Protein AF-0000000078025492 (afdb_homodimer)

InterPro domains:
  IPR006750 Putative inner membrane exporter, YdcZ [PF04657] (4-139)
  IPR006750 Putative inner membrane exporter, YdcZ [PTHR34821] (2-141)

Solvent-accessible surface area (backbone atoms only — not comparable to full-atom values): 14939 Å² total; per-residue (Å²): 110,71,65,57,37,42,52,43,16,20,53,17,14,25,28,44,29,51,22,49,54,31,36,16,55,43,17,74,56,38,29,52,46,54,38,47,22,47,28,16,43,48,24,21,52,52,27,48,49,46,34,73,75,64,54,69,90,52,93,39,50,86,82,71,48,69,69,73,52,64,53,27,24,58,29,51,44,59,20,50,49,33,45,27,54,20,25,65,72,64,31,56,65,50,30,49,41,30,18,49,52,20,20,50,55,38,38,50,50,31,32,43,70,20,48,96,82,41,68,64,42,70,88,39,73,31,46,51,49,19,52,50,25,44,51,53,17,40,51,26,38,50,53,42,56,51,48,54,54,50,51,53,53,56,70,72,98,109,69,66,58,37,41,52,43,16,19,53,18,13,26,29,45,30,51,22,49,52,31,37,15,55,45,18,74,57,38,30,52,46,54,37,48,23,48,29,17,43,48,24,20,52,53,26,49,50,45,34,73,76,65,53,68,90,51,94,37,49,86,83,71,48,67,69,72,52,63,53,26,23,59,28,49,44,59,20,50,50,33,45,27,54,18,24,64,71,64,32,55,62,47,31,47,41,30,17,48,49,20,20,52,55,38,44,49,50,30,31,41,70,21,48,94,82,41,67,64,41,72,85,39,73,34,43,52,50,17,52,50,26,42,54,52,18,39,51,30,35,50,54,40,55,50,48,54,54,50,51,53,54,55,70,73,99

Structure (mmCIF, N/CA/C/O backbone):
data_AF-0000000078025492-model_v1
#
loop_
_entity.id
_entity.type
_entity.pdbx_description
1 polymer 'DMT family transporter'
#
loop_
_atom_site.group_PDB
_atom_site.id
_atom_site.type_symbol
_atom_site.label_atom_id
_atom_site.label_alt_id
_atom_site.label_comp_id
_atom_site.label_asym_id
_atom_site.label_entity_id
_atom_site.label_seq_id
_atom_site.pdbx_PDB_ins_code
_atom_site.Cartn_x
_atom_site.Cartn_y
_atom_site.Cartn_z
_atom_site.occupancy
_atom_site.B_iso_or_equiv
_atom_site.auth_seq_id
_atom_site.auth_comp_id
_atom_site.auth_asym_id
_atom_site.auth_atom_id
_atom_site.pdbx_PDB_model_num
ATOM 1 N N . MET A 1 1 ? -3.424 23.203 -4.535 1 79.31 1 MET A N 1
ATOM 2 C CA . MET A 1 1 ? -2.652 22.359 -3.635 1 79.31 1 MET A CA 1
ATOM 3 C C . MET A 1 1 ? -3.375 21.031 -3.385 1 79.31 1 MET A C 1
ATOM 5 O O . MET A 1 1 ? -2.785 19.969 -3.533 1 79.31 1 MET A O 1
ATOM 9 N N . THR A 1 2 ? -4.766 21.125 -3.307 1 82.75 2 THR A N 1
ATOM 10 C CA . THR A 1 2 ? -5.547 19.922 -3.029 1 82.75 2 THR A CA 1
ATOM 11 C C . THR A 1 2 ? -5.594 19.016 -4.254 1 82.75 2 THR A C 1
ATOM 13 O O . THR A 1 2 ? -5.355 17.812 -4.148 1 82.75 2 THR A O 1
ATOM 16 N N . ILE A 1 3 ? -5.746 19.656 -5.426 1 84.56 3 ILE A N 1
ATOM 17 C CA . ILE A 1 3 ? -5.852 18.875 -6.656 1 84.56 3 ILE A CA 1
ATOM 18 C C . ILE A 1 3 ? -4.516 18.203 -6.957 1 84.56 3 ILE A C 1
ATOM 20 O O . ILE A 1 3 ? -4.48 17.031 -7.363 1 84.56 3 ILE A O 1
ATOM 24 N N . LEU A 1 4 ? -3.482 18.844 -6.766 1 92.38 4 LEU A N 1
ATOM 25 C CA . LEU A 1 4 ? -2.15 18.297 -6.996 1 92.38 4 LEU A CA 1
ATOM 26 C C . LEU A 1 4 ? -1.89 17.094 -6.082 1 92.38 4 LEU A C 1
ATOM 28 O O . LEU A 1 4 ? -1.354 16.078 -6.523 1 92.38 4 LEU A O 1
ATOM 32 N N . MET A 1 5 ? -2.326 17.25 -4.871 1 92.69 5 MET A N 1
ATOM 33 C CA . MET A 1 5 ? -2.123 16.172 -3.912 1 92.69 5 MET A CA 1
ATOM 34 C C . MET A 1 5 ? -2.969 14.953 -4.277 1 92.69 5 MET A C 1
ATOM 36 O O . MET A 1 5 ? -2.535 13.812 -4.098 1 92.69 5 MET A O 1
ATOM 40 N N . ILE A 1 6 ? -4.105 15.219 -4.836 1 87.69 6 ILE A N 1
ATOM 41 C CA . ILE A 1 6 ? -4.98 14.133 -5.258 1 87.69 6 ILE A CA 1
ATOM 42 C C . ILE A 1 6 ? -4.359 13.406 -6.449 1 87.69 6 ILE A C 1
ATOM 44 O O . ILE A 1 6 ? -4.309 12.172 -6.477 1 87.69 6 ILE A O 1
ATOM 48 N N . ILE A 1 7 ? -3.867 14.141 -7.363 1 93.5 7 ILE A N 1
ATOM 49 C CA . ILE A 1 7 ? -3.236 13.555 -8.539 1 93.5 7 ILE A CA 1
ATOM 50 C C . ILE A 1 7 ? -2.02 12.734 -8.117 1 93.5 7 ILE A C 1
ATOM 52 O O . ILE A 1 7 ? -1.837 11.602 -8.578 1 93.5 7 ILE A O 1
ATOM 56 N N . LEU A 1 8 ? -1.251 13.25 -7.254 1 95.75 8 LEU A N 1
ATOM 57 C CA . LEU A 1 8 ? -0.074 12.547 -6.758 1 95.75 8 LEU A CA 1
ATOM 58 C C . LEU A 1 8 ? -0.473 11.266 -6.031 1 95.75 8 LEU A C 1
ATOM 60 O O . LEU A 1 8 ? 0.166 10.227 -6.203 1 95.75 8 LEU A O 1
ATOM 64 N N . ALA A 1 9 ? -1.519 11.391 -5.238 1 94.25 9 ALA A N 1
ATOM 65 C CA . ALA A 1 9 ? -1.988 10.219 -4.508 1 94.25 9 ALA A CA 1
ATOM 66 C C . ALA A 1 9 ? -2.471 9.133 -5.469 1 94.25 9 ALA A C 1
ATOM 68 O O . ALA A 1 9 ? -2.238 7.945 -5.238 1 94.25 9 ALA A O 1
ATOM 69 N N . VAL A 1 10 ? -3.131 9.531 -6.547 1 91.38 10 VAL A N 1
ATOM 70 C CA . VAL A 1 10 ? -3.553 8.594 -7.578 1 91.38 10 VAL A CA 1
ATOM 71 C C . VAL A 1 10 ? -2.33 7.914 -8.195 1 91.38 10 VAL A C 1
ATOM 73 O O . VAL A 1 10 ? -2.307 6.695 -8.359 1 91.38 10 VAL A O 1
ATOM 76 N N . ILE A 1 11 ? -1.331 8.648 -8.5 1 96 11 ILE A N 1
ATOM 77 C CA . ILE A 1 11 ? -0.086 8.125 -9.047 1 96 11 ILE A CA 1
ATOM 78 C C . ILE A 1 11 ? 0.563 7.18 -8.039 1 96 11 ILE A C 1
ATOM 80 O O . ILE A 1 11 ? 1.056 6.109 -8.398 1 96 11 ILE A O 1
ATOM 84 N N . GLY A 1 12 ? 0.546 7.578 -6.75 1 96.38 12 GLY A N 1
ATOM 85 C CA . GLY A 1 12 ? 1.044 6.703 -5.699 1 96.38 12 GLY A CA 1
ATOM 86 C C . GLY A 1 12 ? 0.339 5.359 -5.66 1 96.38 12 GLY A C 1
ATOM 87 O O . GLY A 1 12 ? 0.985 4.316 -5.531 1 96.38 12 GLY A O 1
ATOM 88 N N . GLY A 1 13 ? -0.96 5.418 -5.797 1 93.56 13 GLY A N 1
ATOM 89 C CA . GLY A 1 13 ? -1.736 4.188 -5.852 1 93.56 13 GLY A CA 1
ATOM 90 C C . GLY A 1 13 ? -1.364 3.301 -7.023 1 93.56 13 GLY A C 1
ATOM 91 O O . GLY A 1 13 ? -1.304 2.076 -6.887 1 93.56 13 GLY A O 1
ATOM 92 N N . ALA A 1 14 ? -1.129 3.924 -8.156 1 93.31 14 ALA A N 1
ATOM 93 C CA . ALA A 1 14 ? -0.7 3.168 -9.328 1 93.31 14 ALA A CA 1
ATOM 94 C C . ALA A 1 14 ? 0.629 2.463 -9.07 1 93.31 14 ALA A C 1
ATOM 96 O O . ALA A 1 14 ? 0.797 1.293 -9.422 1 93.31 14 ALA A O 1
ATOM 97 N N . PHE A 1 15 ? 1.545 3.154 -8.461 1 95.69 15 PHE A N 1
ATOM 98 C CA . PHE A 1 15 ? 2.834 2.564 -8.117 1 95.69 15 PHE A CA 1
ATOM 99 C C . PHE A 1 15 ? 2.658 1.402 -7.152 1 95.69 15 PHE A C 1
ATOM 101 O O . PHE A 1 15 ? 3.318 0.37 -7.285 1 95.69 15 PHE A O 1
ATOM 108 N N . LEU A 1 16 ? 1.767 1.606 -6.184 1 95 16 LEU A N 1
ATOM 109 C CA . LEU A 1 16 ? 1.5 0.559 -5.203 1 95 16 LEU A CA 1
ATOM 110 C C . LEU A 1 16 ? 0.958 -0.695 -5.883 1 95 16 LEU A C 1
ATOM 112 O O . LEU A 1 16 ? 1.374 -1.81 -5.559 1 95 16 LEU A O 1
ATOM 116 N N . SER A 1 17 ? 0.1 -0.5 -6.805 1 92.31 17 SER A N 1
ATOM 117 C CA . SER A 1 17 ? -0.496 -1.61 -7.543 1 92.31 17 SER A CA 1
ATOM 118 C C . SER A 1 17 ? 0.544 -2.328 -8.398 1 92.31 17 SER A C 1
ATOM 120 O O . SER A 1 17 ? 0.575 -3.561 -8.438 1 92.31 17 SER A O 1
ATOM 122 N N . MET A 1 18 ? 1.363 -1.59 -9.109 1 93.25 18 MET A N 1
ATOM 123 C CA . MET A 1 18 ? 2.443 -2.178 -9.891 1 93.25 18 MET A CA 1
ATOM 124 C C . MET A 1 18 ? 3.377 -2.998 -9.008 1 93.25 18 MET A C 1
ATOM 126 O O . MET A 1 18 ? 3.752 -4.117 -9.367 1 93.25 18 MET A O 1
ATOM 130 N N . GLN A 1 19 ? 3.734 -2.434 -7.902 1 94.12 19 GLN A N 1
ATOM 131 C CA . GLN A 1 19 ? 4.602 -3.129 -6.961 1 94.12 19 GLN A CA 1
ATOM 132 C C . GLN A 1 19 ? 3.971 -4.438 -6.492 1 94.12 19 GLN A C 1
ATOM 134 O O . GLN A 1 19 ? 4.648 -5.461 -6.398 1 94.12 19 GLN A O 1
ATOM 139 N N . ALA A 1 20 ? 2.682 -4.402 -6.168 1 92.5 20 ALA A N 1
ATOM 140 C CA . ALA A 1 20 ? 1.974 -5.586 -5.699 1 92.5 20 ALA A CA 1
ATOM 141 C C . ALA A 1 20 ? 2.004 -6.695 -6.746 1 92.5 20 ALA A C 1
ATOM 143 O O . ALA A 1 20 ? 2.266 -7.859 -6.422 1 92.5 20 ALA A O 1
ATOM 144 N N . ALA A 1 21 ? 1.784 -6.316 -7.984 1 90 21 ALA A N 1
ATOM 145 C CA . ALA A 1 21 ? 1.779 -7.285 -9.078 1 90 21 ALA A CA 1
ATOM 146 C C . ALA A 1 21 ? 3.168 -7.879 -9.289 1 90 21 ALA A C 1
ATOM 148 O O . ALA A 1 21 ? 3.312 -9.094 -9.453 1 90 21 ALA A O 1
ATOM 149 N N . ILE A 1 22 ? 4.145 -7.047 -9.281 1 93.31 22 ILE A N 1
ATOM 150 C CA . ILE A 1 22 ? 5.516 -7.484 -9.508 1 93.31 22 ILE A CA 1
ATOM 151 C C . ILE A 1 22 ? 5.977 -8.367 -8.344 1 93.31 22 ILE A C 1
ATOM 153 O O . ILE A 1 22 ? 6.582 -9.422 -8.562 1 93.31 22 ILE A O 1
ATOM 157 N N . ASN A 1 23 ? 5.66 -7.996 -7.105 1 93.44 23 ASN A N 1
ATOM 158 C CA . ASN A 1 23 ? 6.031 -8.789 -5.934 1 93.44 23 ASN A CA 1
ATOM 159 C C . ASN A 1 23 ? 5.359 -10.156 -5.945 1 93.44 23 ASN A C 1
ATOM 161 O O . ASN A 1 23 ? 5.938 -11.141 -5.473 1 93.44 23 ASN A O 1
ATOM 165 N N . GLY A 1 24 ? 4.164 -10.117 -6.422 1 90.44 24 GLY A N 1
ATOM 166 C CA . GLY A 1 24 ? 3.5 -11.398 -6.559 1 90.44 24 GLY A CA 1
ATOM 167 C C . GLY A 1 24 ? 4.262 -12.375 -7.441 1 90.44 24 GLY A C 1
ATOM 168 O O . GLY A 1 24 ? 4.457 -13.531 -7.074 1 90.44 24 GLY A O 1
ATOM 169 N N . LYS A 1 25 ? 4.703 -11.906 -8.531 1 89.12 25 LYS A N 1
ATOM 170 C CA . LYS A 1 25 ? 5.473 -12.734 -9.461 1 89.12 25 LYS A CA 1
ATOM 171 C C . LYS A 1 25 ? 6.84 -13.086 -8.875 1 89.12 25 LYS A C 1
ATOM 173 O O . LYS A 1 25 ? 7.246 -14.25 -8.898 1 89.12 25 LYS A O 1
ATOM 178 N N . LEU A 1 26 ? 7.496 -12.133 -8.375 1 90.38 26 LEU A N 1
ATOM 179 C CA . LEU A 1 26 ? 8.805 -12.352 -7.773 1 90.38 26 LEU A CA 1
ATOM 180 C C . LEU A 1 26 ? 8.719 -13.359 -6.629 1 90.38 26 LEU A C 1
ATOM 182 O O . LEU A 1 26 ? 9.562 -14.25 -6.516 1 90.38 26 LEU A O 1
ATOM 186 N N . GLY A 1 27 ? 7.695 -13.172 -5.805 1 91.56 27 GLY A N 1
ATOM 187 C CA . GLY A 1 27 ? 7.5 -14.055 -4.668 1 91.56 27 GLY A CA 1
ATOM 188 C C . GLY A 1 27 ? 7.277 -15.5 -5.066 1 91.56 27 GLY A C 1
ATOM 189 O O . GLY A 1 27 ? 7.656 -16.422 -4.336 1 91.56 27 GLY A O 1
ATOM 190 N N . SER A 1 28 ? 6.672 -15.664 -6.23 1 88.38 28 SER A N 1
ATOM 191 C CA . SER A 1 28 ? 6.426 -17.031 -6.699 1 88.38 28 SER A CA 1
ATOM 192 C C . SER A 1 28 ? 7.719 -17.703 -7.133 1 88.38 28 SER A C 1
ATOM 194 O O . SER A 1 28 ? 7.812 -18.938 -7.133 1 88.38 28 SER A O 1
ATOM 196 N N . HIS A 1 29 ? 8.742 -16.922 -7.398 1 86.75 29 HIS A N 1
ATOM 197 C CA . HIS A 1 29 ? 10 -17.469 -7.898 1 86.75 29 HIS A CA 1
ATOM 198 C C . HIS A 1 29 ? 11.031 -17.594 -6.781 1 86.75 29 HIS A C 1
ATOM 200 O O . HIS A 1 29 ? 11.734 -18.594 -6.684 1 86.75 29 HIS A O 1
ATOM 206 N N . VAL A 1 30 ? 11.047 -16.625 -5.922 1 89.31 30 VAL A N 1
ATOM 207 C CA . VAL A 1 30 ? 12.172 -16.5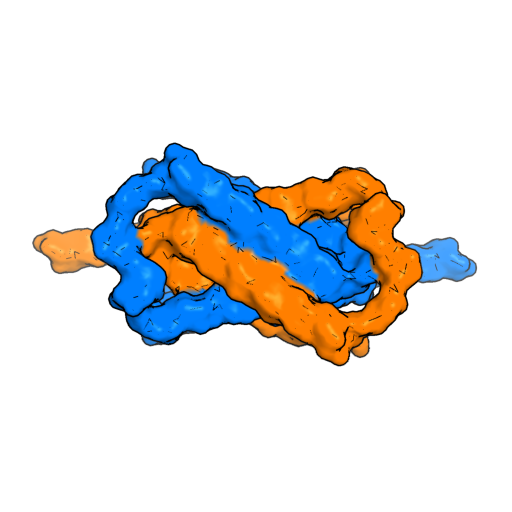78 -4.996 1 89.31 30 VAL A CA 1
ATOM 208 C C . VAL A 1 30 ? 11.664 -16.75 -3.564 1 89.31 30 VAL A C 1
ATOM 210 O O . VAL A 1 30 ? 12.461 -16.906 -2.635 1 89.31 30 VAL A O 1
ATOM 213 N N . GLY A 1 31 ? 10.414 -16.656 -3.398 1 90.12 31 GLY A N 1
ATOM 214 C CA . GLY A 1 31 ? 9.844 -16.703 -2.059 1 90.12 31 GLY A CA 1
ATOM 215 C C . GLY A 1 31 ? 9.258 -15.383 -1.609 1 90.12 31 GLY A C 1
ATOM 216 O O . GLY A 1 31 ? 9.727 -14.32 -2.01 1 90.12 31 GLY A O 1
ATOM 217 N N . VAL A 1 32 ? 8.297 -15.531 -0.72 1 91.06 32 VAL A N 1
ATOM 218 C CA . VAL A 1 32 ? 7.523 -14.383 -0.271 1 91.06 32 VAL A CA 1
ATOM 219 C C . VAL A 1 32 ? 8.398 -13.469 0.59 1 91.06 32 VAL A C 1
ATOM 221 O O . VAL A 1 32 ? 8.422 -12.25 0.387 1 91.06 32 VAL A O 1
ATOM 224 N N . PHE A 1 33 ? 9.172 -14.023 1.471 1 93.44 33 PHE A N 1
ATOM 225 C CA . PHE A 1 33 ? 9.961 -13.234 2.404 1 93.44 33 PHE A CA 1
ATOM 226 C C . PHE A 1 33 ? 11.133 -12.562 1.69 1 93.44 33 PHE A C 1
ATOM 228 O O . PHE A 1 33 ? 11.477 -11.422 1.991 1 93.44 33 PHE A O 1
ATOM 235 N N . ARG A 1 34 ? 11.68 -13.234 0.783 1 92.88 34 ARG A N 1
ATOM 236 C CA . ARG A 1 34 ? 12.781 -12.648 0.03 1 92.88 34 ARG A CA 1
ATOM 237 C C . ARG A 1 34 ? 12.305 -11.484 -0.83 1 92.88 34 ARG A C 1
ATOM 239 O O . ARG A 1 34 ? 13 -10.469 -0.957 1 92.88 34 ARG A O 1
ATOM 246 N N . SER A 1 35 ? 11.18 -11.68 -1.468 1 92.88 35 SER A N 1
ATOM 247 C CA . SER A 1 35 ? 10.578 -10.586 -2.232 1 92.88 35 SER A CA 1
ATOM 248 C C . SER A 1 35 ? 10.312 -9.375 -1.35 1 92.88 35 SER A C 1
ATOM 250 O O . SER A 1 35 ? 10.648 -8.25 -1.716 1 92.88 35 SER A O 1
ATOM 252 N N . ALA A 1 36 ? 9.758 -9.633 -0.22 1 94.44 36 ALA A N 1
ATOM 253 C CA . ALA A 1 36 ? 9.477 -8.562 0.729 1 94.44 36 ALA A CA 1
ATOM 254 C C . ALA A 1 36 ? 10.766 -7.883 1.184 1 94.44 36 ALA A C 1
ATOM 256 O O . ALA A 1 36 ? 10.828 -6.652 1.266 1 94.44 36 ALA A O 1
ATOM 257 N N . PHE A 1 37 ? 11.781 -8.703 1.473 1 95.38 37 PHE A N 1
ATOM 258 C CA . PHE A 1 37 ? 13.062 -8.172 1.927 1 95.38 37 PHE A CA 1
ATOM 259 C C . PHE A 1 37 ? 13.672 -7.254 0.876 1 95.38 37 PHE A C 1
ATOM 261 O O . PHE A 1 37 ? 14.211 -6.195 1.209 1 95.38 37 PHE A O 1
ATOM 268 N N . LEU A 1 38 ? 13.633 -7.676 -0.334 1 94.31 38 LEU A N 1
ATOM 269 C CA . LEU A 1 38 ? 14.141 -6.836 -1.412 1 94.31 38 LEU A CA 1
ATOM 270 C C . LEU A 1 38 ? 13.406 -5.5 -1.457 1 94.31 38 LEU A C 1
ATOM 272 O O . LEU A 1 38 ? 14.039 -4.445 -1.564 1 94.31 38 LEU A O 1
ATOM 276 N N . THR A 1 39 ? 12.133 -5.523 -1.409 1 95.75 39 THR A N 1
ATOM 277 C CA . THR A 1 39 ? 11.297 -4.328 -1.458 1 95.75 39 THR A CA 1
ATOM 278 C C . THR A 1 39 ? 11.672 -3.359 -0.338 1 95.75 39 THR A C 1
ATOM 280 O O . THR A 1 39 ? 11.93 -2.18 -0.59 1 95.75 39 THR A O 1
ATOM 283 N N . PHE A 1 40 ? 11.781 -3.873 0.833 1 96.88 40 PHE A N 1
ATOM 284 C CA . PHE A 1 40 ? 12.078 -3.027 1.983 1 96.88 40 PHE A CA 1
ATOM 285 C C . PHE A 1 40 ? 13.523 -2.551 1.951 1 96.88 40 PHE A C 1
ATOM 287 O O . PHE A 1 40 ? 13.812 -1.405 2.303 1 96.88 40 PHE A O 1
ATOM 294 N N . SER A 1 41 ? 14.43 -3.398 1.534 1 96.94 41 SER A N 1
ATOM 295 C CA . SER A 1 41 ? 15.844 -3.031 1.495 1 96.94 41 SER A CA 1
ATOM 296 C C . SER A 1 41 ? 16.109 -1.953 0.448 1 96.94 41 SER A C 1
ATOM 298 O O . SER A 1 41 ? 16.828 -0.987 0.71 1 96.94 41 SER A O 1
ATOM 300 N N . VAL A 1 42 ? 15.57 -2.145 -0.696 1 96.25 42 VAL A N 1
ATOM 301 C CA . VAL A 1 42 ? 15.719 -1.15 -1.753 1 96.25 42 VAL A CA 1
ATOM 302 C C . VAL A 1 42 ? 15.055 0.158 -1.328 1 96.25 42 VAL A C 1
ATOM 304 O O . VAL A 1 42 ? 15.609 1.239 -1.537 1 96.25 42 VAL A O 1
ATOM 307 N N . GLY A 1 43 ? 13.852 0.024 -0.715 1 96.25 43 GLY A N 1
ATOM 308 C CA . GLY A 1 43 ? 13.203 1.21 -0.182 1 96.25 43 GLY A CA 1
ATOM 309 C C . GLY A 1 43 ? 14.047 1.943 0.844 1 96.25 43 GLY A C 1
ATOM 310 O O . GLY A 1 43 ? 14.141 3.172 0.812 1 96.25 43 GLY A O 1
ATOM 311 N N . ALA A 1 44 ? 14.648 1.213 1.687 1 96.81 44 ALA A N 1
ATOM 312 C CA . ALA A 1 44 ? 15.5 1.809 2.713 1 96.81 44 ALA A CA 1
ATOM 313 C C . ALA A 1 44 ? 16.703 2.508 2.09 1 96.81 44 ALA A C 1
ATOM 315 O O . ALA A 1 44 ? 17.062 3.621 2.488 1 96.81 44 ALA A O 1
ATOM 316 N N . LEU A 1 45 ? 17.281 1.847 1.147 1 96.75 45 LEU A N 1
ATOM 317 C CA . LEU A 1 45 ? 18.438 2.43 0.477 1 96.75 45 LEU A CA 1
ATOM 318 C C . LEU A 1 45 ? 18.062 3.721 -0.239 1 96.75 45 LEU A C 1
ATOM 320 O O . LEU A 1 45 ? 18.75 4.734 -0.108 1 96.75 45 LEU A O 1
ATOM 324 N N . LEU A 1 46 ? 17 3.711 -0.983 1 96.25 46 LEU A N 1
ATOM 325 C CA . LEU A 1 46 ? 16.562 4.879 -1.744 1 96.25 46 LEU A CA 1
ATOM 326 C C . LEU A 1 46 ? 16.188 6.027 -0.812 1 96.25 46 LEU A C 1
ATOM 328 O O . LEU A 1 46 ? 16.531 7.18 -1.068 1 96.25 46 LEU A O 1
ATOM 332 N N . THR A 1 47 ? 15.5 5.695 0.228 1 95.69 47 THR A N 1
ATOM 333 C CA . THR A 1 47 ? 15.094 6.762 1.133 1 95.69 47 THR A CA 1
ATOM 334 C C . THR A 1 47 ? 16.281 7.305 1.906 1 95.69 47 THR A C 1
ATOM 336 O O . THR A 1 47 ? 16.328 8.492 2.236 1 95.69 47 THR A O 1
ATOM 339 N N . ALA A 1 48 ? 17.266 6.465 2.225 1 95.44 48 ALA A N 1
ATOM 340 C CA . ALA A 1 48 ? 18.516 6.945 2.816 1 95.44 48 ALA A CA 1
ATOM 341 C C . ALA A 1 48 ? 19.203 7.953 1.9 1 95.44 48 ALA A C 1
ATOM 343 O O . ALA A 1 48 ? 19.688 8.992 2.361 1 95.44 48 ALA A O 1
ATOM 344 N N . LEU A 1 49 ? 19.203 7.609 0.632 1 95.38 49 LEU A N 1
ATOM 345 C CA . LEU A 1 49 ? 19.812 8.508 -0.344 1 95.38 49 LEU A CA 1
ATOM 346 C C . LEU A 1 49 ? 19.031 9.82 -0.425 1 95.38 49 LEU A C 1
ATOM 348 O O . LEU A 1 49 ? 19.625 10.898 -0.534 1 95.38 49 LEU A O 1
ATOM 352 N N . LEU A 1 50 ? 17.703 9.734 -0.362 1 93 50 LEU A N 1
ATOM 353 C CA . LEU A 1 50 ? 16.875 10.938 -0.404 1 93 50 LEU A CA 1
ATOM 354 C C . LEU A 1 50 ? 17.109 11.805 0.828 1 93 50 LEU A C 1
ATOM 356 O O . LEU A 1 50 ? 17.125 13.031 0.736 1 93 50 LEU A O 1
ATOM 360 N N . ILE A 1 51 ? 17.312 11.148 1.952 1 92.12 51 ILE A N 1
ATOM 361 C CA . ILE A 1 51 ? 17.609 11.898 3.168 1 92.12 51 ILE A CA 1
ATOM 362 C C . ILE A 1 51 ? 18.953 12.609 3.012 1 92.12 51 ILE A C 1
ATOM 364 O O . ILE A 1 51 ? 19.078 13.789 3.346 1 92.12 51 ILE A O 1
ATOM 368 N N . PHE A 1 52 ? 19.906 11.867 2.529 1 91.12 52 PHE A N 1
ATOM 369 C CA . PHE A 1 52 ? 21.266 12.383 2.377 1 91.12 52 PHE A CA 1
ATOM 370 C C . PHE A 1 52 ? 21.281 13.57 1.424 1 91.12 52 PHE A C 1
ATOM 372 O O . PHE A 1 52 ? 21.953 14.57 1.688 1 91.12 52 PHE A O 1
ATOM 379 N N . PHE A 1 53 ? 20.5 13.547 0.385 1 91.12 53 PHE A N 1
ATOM 380 C CA . PHE A 1 53 ? 20.578 14.57 -0.651 1 91.12 53 PHE A CA 1
ATOM 381 C C . PHE A 1 53 ? 19.562 15.68 -0.401 1 91.12 53 PHE A C 1
ATOM 383 O O . PHE A 1 53 ? 19.781 16.828 -0.784 1 91.12 53 PHE A O 1
ATOM 390 N N . PHE A 1 54 ? 18.406 15.383 0.219 1 84.31 54 PHE A N 1
ATOM 391 C CA . PHE A 1 54 ? 17.312 16.344 0.201 1 84.31 54 PHE A CA 1
ATOM 392 C C . PHE A 1 54 ? 16.875 16.703 1.618 1 84.31 54 PHE A C 1
ATOM 394 O O . PHE A 1 54 ? 16.109 17.641 1.823 1 84.31 54 PHE A O 1
ATOM 401 N N . GLU A 1 55 ? 17.172 15.906 2.504 1 75.19 55 GLU A N 1
ATOM 402 C CA . GLU A 1 55 ? 16.5 16.109 3.783 1 75.19 55 GLU A CA 1
ATOM 403 C C . GLU A 1 55 ? 17.125 17.266 4.559 1 75.19 55 GLU A C 1
ATOM 405 O O . GLU A 1 55 ? 18.344 17.344 4.688 1 75.19 55 GLU A O 1
ATOM 410 N N . GLU A 1 56 ? 16.25 18.125 4.816 1 71.44 56 GLU A N 1
ATOM 411 C CA . GLU A 1 56 ? 16.594 19.266 5.656 1 71.44 56 GLU A CA 1
ATOM 412 C C . GLU A 1 56 ? 16.641 18.875 7.133 1 71.44 56 GLU A C 1
ATOM 414 O O . GLU A 1 56 ? 16.062 17.844 7.523 1 71.44 56 GLU A O 1
ATOM 419 N N . LYS A 1 57 ? 17.438 19.562 7.875 1 68.94 57 LYS A N 1
ATOM 420 C CA . LYS A 1 57 ? 17.562 19.312 9.305 1 68.94 57 LYS A CA 1
ATOM 421 C C . LYS A 1 57 ? 16.203 19.484 10.008 1 68.94 57 LYS A C 1
ATOM 423 O O . LYS A 1 57 ? 15.484 20.438 9.742 1 68.94 57 LYS A O 1
ATOM 428 N N . HIS A 1 58 ? 15.625 18.484 10.445 1 69.38 58 HIS A N 1
ATOM 429 C CA . HIS A 1 58 ? 14.438 18.578 11.281 1 69.38 58 HIS A CA 1
ATOM 430 C C . HIS A 1 58 ? 14.797 18.656 12.758 1 69.38 58 HIS A C 1
ATOM 432 O O . HIS A 1 58 ? 15.82 18.125 13.18 1 69.38 58 HIS A O 1
ATOM 438 N N . ALA A 1 59 ? 14.016 19.359 13.414 1 66.75 59 ALA A N 1
ATOM 439 C CA . ALA A 1 59 ? 14.234 19.594 14.844 1 66.75 59 ALA A CA 1
ATOM 440 C C . ALA A 1 59 ? 14.086 18.297 15.633 1 66.75 59 ALA A C 1
ATOM 442 O O . ALA A 1 59 ? 14.789 18.078 16.625 1 66.75 59 ALA A O 1
ATOM 443 N N . LEU A 1 60 ? 13.117 17.484 15.148 1 72.88 60 LEU A N 1
ATOM 444 C CA . LEU A 1 60 ? 12.875 16.25 15.891 1 72.88 60 LEU A CA 1
ATOM 445 C C . LEU A 1 60 ? 13.539 15.062 15.203 1 72.88 60 LEU A C 1
ATOM 447 O O . LEU A 1 60 ? 13.664 15.039 13.977 1 72.88 60 LEU A O 1
ATOM 451 N N . THR A 1 61 ? 14 14.305 16.125 1 79.5 61 THR A N 1
ATOM 452 C CA . THR A 1 61 ? 14.562 13.047 15.648 1 79.5 61 THR A CA 1
ATOM 453 C C . THR A 1 61 ? 13.586 11.898 15.883 1 79.5 61 THR A C 1
ATOM 455 O O . THR A 1 61 ? 12.562 12.07 16.547 1 79.5 61 THR A O 1
ATOM 458 N N . LEU A 1 62 ? 13.773 10.781 15.195 1 82.5 62 LEU A N 1
ATOM 459 C CA . LEU A 1 62 ? 12.945 9.594 15.312 1 82.5 62 LEU A CA 1
ATOM 460 C C . LEU A 1 62 ? 12.828 9.148 16.766 1 82.5 62 LEU A C 1
ATOM 462 O O . LEU A 1 62 ? 11.844 8.516 17.156 1 82.5 62 LEU A O 1
ATOM 466 N N . LEU A 1 63 ? 13.789 9.609 17.562 1 82.75 63 LEU A N 1
ATOM 467 C CA . LEU A 1 63 ? 13.789 9.195 18.969 1 82.75 63 LEU A CA 1
ATOM 468 C C . LEU A 1 63 ? 12.961 10.148 19.812 1 82.75 63 LEU A C 1
ATOM 470 O O . LEU A 1 63 ? 12.609 9.828 20.953 1 82.75 63 LEU A O 1
ATOM 474 N N . ASP A 1 64 ? 12.539 11.25 19.281 1 86.12 64 ASP A N 1
ATOM 475 C CA . ASP A 1 64 ? 11.82 12.273 20.031 1 86.12 64 ASP A CA 1
ATOM 476 C C . ASP A 1 64 ? 10.312 12.133 19.844 1 86.12 64 ASP A C 1
ATOM 478 O O . ASP A 1 64 ? 9.531 12.836 20.5 1 86.12 64 ASP A O 1
ATOM 482 N N . VAL A 1 65 ? 9.906 11.172 19.062 1 84.75 65 VAL A N 1
ATOM 483 C CA . VAL A 1 65 ? 8.477 11.039 18.812 1 84.75 65 VAL A CA 1
ATOM 484 C C . VAL A 1 65 ? 7.883 9.977 19.734 1 84.75 65 VAL A C 1
ATOM 486 O O . VAL A 1 65 ? 8.609 9.133 20.266 1 84.75 65 VAL A O 1
ATOM 489 N N . PRO A 1 66 ? 6.555 10.07 20.078 1 87.12 66 PRO A N 1
ATOM 490 C CA . PRO A 1 66 ? 5.922 9.008 20.859 1 87.12 66 PRO A CA 1
ATOM 491 C C . PRO A 1 66 ? 6.227 7.613 20.297 1 87.12 66 PRO A C 1
ATOM 493 O O . PRO A 1 66 ? 6.125 7.391 19.094 1 87.12 66 PRO A O 1
ATOM 496 N N . LYS A 1 67 ? 6.617 6.738 21.156 1 87.06 67 LYS A N 1
ATOM 497 C CA . LYS A 1 67 ? 7.117 5.418 20.781 1 87.06 67 LYS A CA 1
ATOM 498 C C . LYS A 1 67 ? 6.07 4.645 19.969 1 87.06 67 LYS A C 1
ATOM 500 O O . LYS A 1 67 ? 6.418 3.807 19.141 1 87.06 67 LYS A O 1
ATOM 505 N N . TRP A 1 68 ? 4.828 4.898 20.25 1 87.56 68 TRP A N 1
ATOM 506 C CA . TRP A 1 68 ? 3.793 4.16 19.531 1 87.56 68 TRP A CA 1
ATOM 507 C C . TRP A 1 68 ? 3.834 4.473 18.047 1 87.56 68 TRP A C 1
ATOM 509 O O . TRP A 1 68 ? 3.371 3.676 17.219 1 87.56 68 TRP A O 1
ATOM 519 N N . GLN A 1 69 ? 4.371 5.574 17.625 1 88.75 69 GLN A N 1
ATOM 520 C CA . GLN A 1 69 ? 4.465 5.941 16.219 1 88.75 69 GLN A CA 1
ATOM 521 C C . GLN A 1 69 ? 5.504 5.094 15.484 1 88.75 69 GLN A C 1
ATOM 523 O O . GLN A 1 69 ? 5.434 4.918 14.273 1 88.75 69 GLN A O 1
ATOM 528 N N . LEU A 1 70 ? 6.422 4.641 16.234 1 88.44 70 LEU A N 1
ATOM 529 C CA . LEU A 1 70 ? 7.449 3.791 15.648 1 88.44 70 LEU A CA 1
ATOM 530 C C . LEU A 1 70 ? 6.891 2.41 15.32 1 88.44 70 LEU A C 1
ATOM 532 O O . LEU A 1 70 ? 7.426 1.713 14.453 1 88.44 70 LEU A O 1
ATOM 536 N N . LEU A 1 71 ? 5.754 2.092 15.93 1 87.88 71 LEU A N 1
ATOM 537 C CA . LEU A 1 71 ? 5.121 0.794 15.719 1 87.88 71 LEU A CA 1
ATOM 538 C C . LEU A 1 71 ? 4.453 0.732 14.352 1 87.88 71 LEU A C 1
ATOM 540 O O . LEU A 1 71 ? 4.211 -0.355 13.82 1 87.88 71 LEU A O 1
ATOM 544 N N . GLY A 1 72 ? 4.203 1.949 13.727 1 89.69 72 GLY A N 1
ATOM 545 C CA . GLY A 1 72 ? 3.609 2.002 12.406 1 89.69 72 GLY A CA 1
ATOM 546 C C . GLY A 1 72 ? 4.457 1.326 11.344 1 89.69 72 GLY A C 1
ATOM 547 O O . GLY A 1 72 ? 3.93 0.748 10.391 1 89.69 72 GLY A O 1
ATOM 548 N N . ALA A 1 73 ? 5.711 1.353 11.555 1 89.69 73 ALA A N 1
ATOM 549 C CA . ALA A 1 73 ? 6.652 0.766 10.609 1 89.69 73 ALA A CA 1
ATOM 550 C C . ALA A 1 73 ? 6.512 -0.753 10.562 1 89.69 73 ALA A C 1
ATOM 552 O O . ALA A 1 73 ? 6.816 -1.38 9.547 1 89.69 73 ALA A O 1
ATOM 553 N N . PHE A 1 74 ? 5.957 -1.338 11.633 1 93.19 74 PHE A N 1
ATOM 554 C CA . PHE A 1 74 ? 5.816 -2.787 11.711 1 93.19 74 PHE A CA 1
ATOM 555 C C . PHE A 1 74 ? 4.625 -3.26 10.883 1 93.19 74 PHE A C 1
ATOM 557 O O . PHE A 1 74 ? 4.578 -4.414 10.453 1 93.19 74 PHE A O 1
ATOM 564 N N . CYS A 1 75 ? 3.703 -2.377 10.625 1 93.62 75 CYS A N 1
ATOM 565 C CA . CYS A 1 75 ? 2.469 -2.73 9.938 1 93.62 75 CYS A CA 1
ATOM 566 C C . CYS A 1 75 ? 2.734 -3.041 8.469 1 93.62 75 CYS A C 1
ATOM 568 O O . CYS A 1 75 ? 1.975 -3.779 7.836 1 93.62 75 CYS A O 1
ATOM 570 N N . GLY A 1 76 ? 3.838 -2.566 7.969 1 93.75 76 GLY A N 1
ATOM 571 C CA . GLY A 1 76 ? 4.16 -2.775 6.566 1 93.75 76 GLY A CA 1
ATOM 572 C C . GLY A 1 76 ? 4.516 -4.215 6.242 1 93.75 76 GLY A C 1
ATOM 573 O O . GLY A 1 76 ? 4.219 -4.703 5.148 1 93.75 76 GLY A O 1
ATOM 574 N N . VAL A 1 77 ? 5.062 -4.879 7.133 1 95.44 77 VAL A N 1
ATOM 575 C CA . VAL A 1 77 ? 5.582 -6.215 6.871 1 95.44 77 VAL A CA 1
ATOM 576 C C . VAL A 1 77 ? 4.422 -7.195 6.703 1 95.44 77 VAL A C 1
ATOM 578 O O . VAL A 1 77 ? 4.332 -7.887 5.684 1 95.44 77 VAL A O 1
ATOM 581 N N . PRO A 1 78 ? 3.453 -7.25 7.68 1 96.12 78 PRO A N 1
ATOM 582 C CA . PRO A 1 78 ? 2.332 -8.164 7.438 1 96.12 78 PRO A CA 1
ATOM 583 C C . PRO A 1 78 ? 1.552 -7.812 6.172 1 96.12 78 PRO A C 1
ATOM 585 O O . PRO A 1 78 ? 1.075 -8.711 5.469 1 96.12 78 PRO A O 1
ATOM 588 N N . TYR A 1 79 ? 1.443 -6.59 5.812 1 96.31 79 TYR A N 1
ATOM 589 C CA . TYR A 1 79 ? 0.755 -6.199 4.59 1 96.31 79 TYR A CA 1
ATOM 590 C C . TYR A 1 79 ? 1.434 -6.805 3.365 1 96.31 79 TYR A C 1
ATOM 592 O O . TYR A 1 79 ? 0.785 -7.469 2.553 1 96.31 79 TYR A O 1
ATOM 600 N N . ILE A 1 80 ? 2.75 -6.555 3.23 1 95.44 80 ILE A N 1
ATOM 601 C CA . ILE A 1 80 ? 3.449 -6.992 2.025 1 95.44 80 ILE A CA 1
ATOM 602 C C . ILE A 1 80 ? 3.408 -8.516 1.93 1 95.44 80 ILE A C 1
ATOM 604 O O . ILE A 1 80 ? 3.127 -9.07 0.864 1 95.44 80 ILE A O 1
ATOM 608 N N . VAL A 1 81 ? 3.637 -9.195 3.041 1 94.75 81 VAL A N 1
ATOM 609 C CA . VAL A 1 81 ? 3.645 -10.656 3.051 1 94.75 81 VAL A CA 1
ATOM 610 C C . VAL A 1 81 ? 2.27 -11.188 2.648 1 94.75 81 VAL A C 1
ATOM 612 O O . VAL A 1 81 ? 2.16 -12.055 1.782 1 94.75 81 VAL A O 1
ATOM 615 N N . ILE A 1 82 ? 1.217 -10.641 3.221 1 95.38 82 ILE A N 1
ATOM 616 C CA . ILE A 1 82 ? -0.148 -11.07 2.932 1 95.38 82 ILE A CA 1
ATOM 617 C C . ILE A 1 82 ? -0.484 -10.773 1.473 1 95.38 82 ILE A C 1
ATOM 619 O O . ILE A 1 82 ? -1.081 -11.602 0.785 1 95.38 82 ILE A O 1
ATOM 623 N N . MET A 1 83 ? -0.051 -9.609 1.02 1 94.56 83 MET A N 1
ATOM 624 C CA . MET A 1 83 ? -0.388 -9.211 -0.345 1 94.56 83 MET A CA 1
ATOM 625 C C . MET A 1 83 ? 0.281 -10.125 -1.36 1 94.56 83 MET A C 1
ATOM 627 O O . MET A 1 83 ? -0.344 -10.539 -2.34 1 94.56 83 MET A O 1
ATOM 631 N N . VAL A 1 84 ? 1.495 -10.477 -1.139 1 93.12 84 VAL A N 1
ATOM 632 C CA . VAL A 1 84 ? 2.217 -11.359 -2.053 1 93.12 84 VAL A CA 1
ATOM 633 C C . VAL A 1 84 ? 1.551 -12.727 -2.086 1 93.12 84 VAL A C 1
ATOM 635 O O . VAL A 1 84 ? 1.302 -13.281 -3.162 1 93.12 84 VAL A O 1
ATOM 638 N N . LEU A 1 85 ? 1.186 -13.25 -0.948 1 92.69 85 LEU A N 1
ATOM 639 C CA . LEU A 1 85 ? 0.517 -14.547 -0.869 1 92.69 85 LEU A CA 1
ATOM 640 C C . LEU A 1 85 ? -0.85 -14.492 -1.543 1 92.69 85 LEU A C 1
ATOM 642 O O . LEU A 1 85 ? -1.217 -15.406 -2.285 1 92.69 85 LEU A O 1
ATOM 646 N N . ALA A 1 86 ? -1.544 -13.453 -1.271 1 91.44 86 ALA A N 1
ATOM 647 C CA . ALA A 1 86 ? -2.891 -13.305 -1.818 1 91.44 86 ALA A CA 1
ATOM 648 C C . ALA A 1 86 ? -2.855 -13.188 -3.34 1 91.44 86 ALA A C 1
ATOM 650 O O . ALA A 1 86 ? -3.652 -13.828 -4.035 1 91.44 86 ALA A O 1
ATOM 651 N N . VAL A 1 87 ? -1.963 -12.438 -3.883 1 87.44 87 VAL A N 1
ATOM 652 C CA . VAL A 1 87 ? -1.855 -12.258 -5.328 1 87.44 87 VAL A CA 1
ATOM 653 C C . VAL A 1 87 ? -1.521 -13.602 -5.984 1 87.44 87 VAL A C 1
ATOM 655 O O . VAL A 1 87 ? -2.07 -13.938 -7.035 1 87.44 87 VAL A O 1
ATOM 658 N N . GLN A 1 88 ? -0.706 -14.406 -5.324 1 86.56 88 GLN A N 1
ATOM 659 C CA . GLN A 1 88 ? -0.296 -15.695 -5.871 1 86.56 88 GLN A CA 1
ATOM 660 C C . GLN A 1 88 ? -1.459 -16.688 -5.879 1 86.56 88 GLN A C 1
ATOM 662 O O . GLN A 1 88 ? -1.536 -17.547 -6.75 1 86.56 88 GLN A O 1
ATOM 667 N N . ARG A 1 89 ? -2.287 -16.484 -4.957 1 85.19 89 ARG A N 1
ATOM 668 C CA . ARG A 1 89 ? -3.285 -17.531 -4.758 1 85.19 89 ARG A CA 1
ATOM 669 C C . ARG A 1 89 ? -4.609 -17.156 -5.414 1 85.19 89 ARG A C 1
ATOM 671 O O . ARG A 1 89 ? -5.293 -18.016 -5.977 1 85.19 89 ARG A O 1
ATOM 678 N N . ILE A 1 90 ? -4.938 -15.875 -5.316 1 79.12 90 ILE A N 1
ATOM 679 C CA . ILE A 1 90 ? -6.293 -15.555 -5.754 1 79.12 90 ILE A CA 1
ATOM 680 C C . ILE A 1 90 ? -6.238 -14.516 -6.867 1 79.12 90 ILE A C 1
ATOM 682 O O . ILE A 1 90 ? -7.277 -14.094 -7.387 1 79.12 90 ILE A O 1
ATOM 686 N N . GLY A 1 91 ? -5.047 -14.031 -7.281 1 76.69 91 GLY A N 1
ATOM 687 C CA . GLY A 1 91 ? -4.914 -13.078 -8.367 1 76.69 91 GLY A CA 1
ATOM 688 C C . GLY A 1 91 ? -4.852 -11.641 -7.891 1 76.69 91 GLY A C 1
ATOM 689 O O . GLY A 1 91 ? -5.336 -11.32 -6.805 1 76.69 91 GLY A O 1
ATOM 690 N N . ALA A 1 92 ? -4.305 -10.797 -8.719 1 80 92 ALA A N 1
ATOM 691 C CA . ALA A 1 92 ? -4.039 -9.414 -8.359 1 80 92 ALA A CA 1
ATOM 692 C C . ALA A 1 92 ? -5.34 -8.633 -8.172 1 80 92 ALA A C 1
ATOM 694 O O . ALA A 1 92 ? -5.473 -7.859 -7.219 1 80 92 ALA A O 1
ATOM 695 N N . ALA A 1 93 ? -6.266 -8.844 -8.984 1 73.62 93 ALA A N 1
ATOM 696 C CA . ALA A 1 93 ? -7.512 -8.078 -8.945 1 73.62 93 ALA A CA 1
ATOM 697 C C . ALA A 1 93 ? -8.289 -8.359 -7.664 1 73.62 93 ALA A C 1
ATOM 699 O O . ALA A 1 93 ? -8.688 -7.426 -6.961 1 73.62 93 ALA A O 1
ATOM 700 N N . VAL A 1 94 ? -8.469 -9.609 -7.344 1 76.19 94 VAL A N 1
ATOM 701 C CA . VAL A 1 94 ? -9.234 -10 -6.164 1 76.19 94 VAL A CA 1
ATOM 702 C C . VAL A 1 94 ? -8.492 -9.57 -4.898 1 76.19 94 VAL A C 1
ATOM 704 O O . VAL A 1 94 ? -9.102 -9.039 -3.967 1 76.19 94 VAL A O 1
ATOM 707 N N . ALA A 1 95 ? -7.203 -9.828 -4.922 1 84.69 95 ALA A N 1
ATOM 708 C CA . ALA A 1 95 ? -6.391 -9.422 -3.775 1 84.69 95 ALA A CA 1
ATOM 709 C C . ALA A 1 95 ? -6.473 -7.914 -3.547 1 84.69 95 ALA A C 1
ATOM 711 O O . ALA A 1 95 ? -6.621 -7.461 -2.412 1 84.69 95 ALA A O 1
ATOM 712 N N . THR A 1 96 ? -6.391 -7.168 -4.609 1 84.38 96 THR A N 1
ATOM 713 C CA . THR A 1 96 ? -6.414 -5.711 -4.527 1 84.38 96 THR A CA 1
ATOM 714 C C . THR A 1 96 ? -7.746 -5.227 -3.963 1 84.38 96 THR A C 1
ATOM 716 O O . THR A 1 96 ? -7.777 -4.379 -3.066 1 84.38 96 THR A O 1
ATOM 719 N N . VAL A 1 97 ? -8.773 -5.762 -4.371 1 78 97 VAL A N 1
ATOM 720 C CA . VAL A 1 97 ? -10.094 -5.344 -3.912 1 78 97 VAL A CA 1
ATOM 721 C C . VAL A 1 97 ? -10.242 -5.656 -2.426 1 78 97 VAL A C 1
ATOM 723 O O . VAL A 1 97 ? -10.781 -4.844 -1.665 1 78 97 VAL A O 1
ATOM 726 N N . ALA A 1 98 ? -9.875 -6.84 -2.037 1 83.25 98 ALA A N 1
ATOM 727 C CA . ALA A 1 98 ? -9.953 -7.223 -0.631 1 83.25 98 ALA A CA 1
ATOM 728 C C . ALA A 1 98 ? -9.117 -6.289 0.24 1 83.25 98 ALA A C 1
ATOM 730 O O . ALA A 1 98 ? -9.57 -5.844 1.297 1 83.25 98 ALA A O 1
ATOM 731 N N . VAL A 1 99 ? -7.93 -5.988 -0.198 1 89.25 99 VAL A N 1
ATOM 732 C CA . VAL A 1 99 ? -7.047 -5.078 0.524 1 89.25 99 VAL A CA 1
ATOM 733 C C . VAL A 1 99 ? -7.684 -3.691 0.603 1 89.25 99 VAL A C 1
ATOM 735 O O . VAL A 1 99 ? -7.645 -3.041 1.649 1 89.25 99 VAL A O 1
ATOM 738 N N . ILE A 1 100 ? -8.234 -3.24 -0.463 1 84.19 100 ILE A N 1
ATOM 739 C CA . ILE A 1 100 ? -8.891 -1.938 -0.521 1 84.19 100 ILE A CA 1
ATOM 740 C C . ILE A 1 100 ? -10.016 -1.879 0.509 1 84.19 100 ILE A C 1
ATOM 742 O O . ILE A 1 100 ? -10.172 -0.876 1.211 1 84.19 100 ILE A O 1
ATOM 746 N N . PHE A 1 101 ? -10.773 -2.916 0.611 1 80 101 PHE A N 1
ATOM 747 C CA . PHE A 1 101 ? -11.852 -2.975 1.592 1 80 101 PHE A CA 1
ATOM 748 C C . PHE A 1 101 ? -11.312 -2.801 3.004 1 80 101 PHE A C 1
ATOM 750 O O . PHE A 1 101 ? -11.828 -1.998 3.781 1 80 101 PHE A O 1
ATOM 757 N N . GLY A 1 102 ? -10.359 -3.551 3.32 1 86.5 102 GLY A N 1
ATOM 758 C CA . GLY A 1 102 ? -9.742 -3.43 4.629 1 86.5 102 GLY A CA 1
ATOM 759 C C . GLY A 1 102 ? -9.148 -2.057 4.887 1 86.5 102 GLY A C 1
ATOM 760 O O . GLY A 1 102 ? -9.258 -1.527 5.996 1 86.5 102 GLY A O 1
ATOM 761 N N . GLN A 1 103 ? -8.523 -1.553 3.85 1 89.25 103 GLN A N 1
ATOM 762 C CA . GLN A 1 103 ? -7.898 -0.237 3.936 1 89.25 103 GLN A CA 1
ATOM 763 C C . GLN A 1 103 ? -8.938 0.847 4.219 1 89.25 103 GLN A C 1
ATOM 765 O O . GLN A 1 103 ? -8.734 1.686 5.102 1 89.25 103 GLN A O 1
ATOM 770 N N . LEU A 1 104 ? -10.016 0.859 3.492 1 79.44 104 LEU A N 1
ATOM 771 C CA . LEU A 1 104 ? -11.062 1.858 3.66 1 79.44 104 LEU A CA 1
ATOM 772 C C . LEU A 1 104 ? -11.734 1.719 5.023 1 79.44 104 LEU A C 1
ATOM 774 O O . LEU A 1 104 ? -11.961 2.717 5.711 1 79.44 104 LEU A O 1
ATOM 778 N N . ALA A 1 105 ? -12.094 0.505 5.352 1 83.25 105 ALA A N 1
ATOM 779 C CA . ALA A 1 105 ? -12.734 0.256 6.641 1 83.25 105 ALA A CA 1
ATOM 780 C C . ALA A 1 105 ? -11.883 0.785 7.789 1 83.25 105 ALA A C 1
ATOM 782 O O . ALA A 1 105 ? -12.383 1.487 8.672 1 83.25 105 ALA A O 1
ATOM 783 N N . MET A 1 106 ? -10.648 0.526 7.727 1 88.62 106 MET A N 1
ATOM 784 C CA . MET A 1 106 ? -9.758 0.94 8.812 1 88.62 106 MET A CA 1
ATOM 785 C C . MET A 1 106 ? -9.562 2.453 8.805 1 88.62 106 MET A C 1
ATOM 787 O O . MET A 1 106 ? -9.508 3.08 9.859 1 88.62 106 MET A O 1
ATOM 791 N N . SER A 1 107 ? -9.422 2.994 7.637 1 85.94 107 SER A N 1
ATOM 792 C CA . SER A 1 107 ? -9.273 4.445 7.555 1 85.94 107 SER A CA 1
ATOM 793 C C . SER A 1 107 ? -10.484 5.16 8.148 1 85.94 107 SER A C 1
ATOM 795 O O . SER A 1 107 ? -10.336 6.172 8.836 1 85.94 107 SER A O 1
ATOM 797 N N . MET A 1 108 ? -11.641 4.664 7.918 1 79.5 108 MET A N 1
ATOM 798 C CA . MET A 1 108 ? -12.867 5.258 8.445 1 79.5 108 MET A CA 1
ATOM 799 C C . MET A 1 108 ? -12.938 5.098 9.961 1 79.5 108 MET A C 1
ATOM 801 O O . MET A 1 108 ? -13.398 6 10.664 1 79.5 108 MET A O 1
ATOM 805 N N . LEU A 1 109 ? -12.562 3.949 10.43 1 83.81 109 LEU A N 1
ATOM 806 C CA . LEU A 1 109 ? -12.547 3.723 11.875 1 83.81 109 LEU A CA 1
ATOM 807 C C . LEU A 1 109 ? -11.57 4.672 12.562 1 83.81 109 LEU A C 1
ATOM 809 O O . LEU A 1 109 ? -11.883 5.238 13.609 1 83.81 109 LEU A O 1
ATOM 813 N N . ILE A 1 110 ? -10.422 4.883 11.914 1 85.44 110 ILE A N 1
ATOM 814 C CA . ILE A 1 110 ? -9.406 5.77 12.477 1 85.44 110 ILE A CA 1
ATOM 815 C C . ILE A 1 110 ? -9.945 7.199 12.523 1 85.44 110 ILE A C 1
ATOM 817 O O . ILE A 1 110 ? -9.836 7.875 13.547 1 85.44 110 ILE A O 1
ATOM 821 N N . ASP A 1 111 ? -10.523 7.586 11.469 1 78.75 111 ASP A N 1
ATOM 822 C CA . ASP A 1 111 ? -11.047 8.945 11.398 1 78.75 111 ASP A CA 1
ATOM 823 C C . ASP A 1 111 ? -12.25 9.125 12.328 1 78.75 111 ASP A C 1
ATOM 825 O O . ASP A 1 111 ? -12.398 10.164 12.969 1 78.75 111 ASP A O 1
ATOM 829 N N . HIS A 1 112 ? -13.109 8.117 12.375 1 76.75 112 HIS A N 1
ATOM 830 C CA . HIS A 1 112 ? -14.344 8.203 13.148 1 76.75 112 HIS A CA 1
ATOM 831 C C . HIS A 1 112 ? -14.062 8.234 14.648 1 76.75 112 HIS A C 1
ATOM 833 O O . HIS A 1 112 ? -14.656 9.023 15.383 1 76.75 112 HIS A O 1
ATOM 839 N N . PHE A 1 113 ? -13.18 7.445 15.109 1 84.56 113 PHE A N 1
ATOM 840 C CA . PHE A 1 113 ? -12.898 7.328 16.547 1 84.56 113 PHE A CA 1
ATOM 841 C C . PHE A 1 113 ? -11.727 8.219 16.938 1 84.56 113 PHE A C 1
ATOM 843 O O . PHE A 1 113 ? -11.422 8.359 18.125 1 84.56 113 PHE A O 1
ATOM 850 N N . GLY A 1 114 ? -11.07 8.773 15.969 1 83.06 114 GLY A N 1
ATOM 851 C CA . GLY A 1 114 ? -9.906 9.602 16.25 1 83.06 114 GLY A CA 1
ATOM 852 C C . GLY A 1 114 ? -8.727 8.812 16.797 1 83.06 114 GLY A C 1
ATOM 853 O O . GLY A 1 114 ? -8.031 9.266 17.703 1 83.06 114 GLY A O 1
ATOM 854 N N . TRP A 1 115 ? -8.688 7.578 16.297 1 85.06 115 TRP A N 1
ATOM 855 C CA . TRP A 1 115 ? -7.566 6.742 16.703 1 85.06 115 TRP A CA 1
ATOM 856 C C . TRP A 1 115 ? -6.246 7.324 16.219 1 85.06 115 TRP A C 1
ATOM 858 O O . TRP A 1 115 ? -6.223 8.109 15.266 1 85.06 115 TRP A O 1
ATOM 868 N N . LEU A 1 116 ? -5.086 7.129 16.938 1 84.25 116 LEU A N 1
ATOM 869 C CA . LEU A 1 116 ? -3.719 7.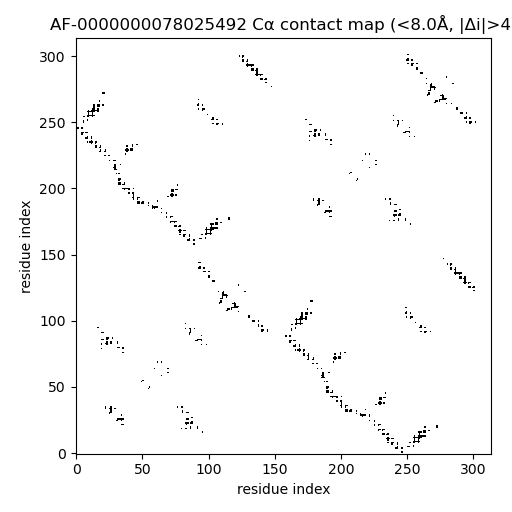453 16.547 1 84.25 116 LEU A CA 1
ATOM 870 C C . LEU A 1 116 ? -3.482 8.961 16.609 1 84.25 116 LEU A C 1
ATOM 872 O O . LEU A 1 116 ? -2.684 9.492 15.828 1 84.25 116 LEU A O 1
ATOM 876 N N . GLY A 1 117 ? -4.289 9.633 17.391 1 77.69 117 GLY A N 1
ATOM 877 C CA . GLY A 1 117 ? -4.098 11.055 17.625 1 77.69 117 GLY A CA 1
ATOM 878 C C . GLY A 1 117 ? -4.723 11.93 16.562 1 77.69 117 GLY A C 1
ATOM 879 O O . GLY A 1 117 ? -4.375 13.109 16.422 1 77.69 117 GLY A O 1
ATOM 880 N N . ASN A 1 118 ? -5.598 11.305 15.742 1 75.62 118 ASN A N 1
ATOM 881 C CA . ASN A 1 118 ? -6.266 12.055 14.688 1 75.62 118 ASN A CA 1
ATOM 882 C C . ASN A 1 118 ? -7.516 12.758 15.203 1 75.62 118 ASN A C 1
ATOM 884 O O . ASN A 1 118 ? -8.023 12.43 16.281 1 75.62 118 ASN A O 1
ATOM 888 N N . GLU A 1 119 ? -7.902 13.695 14.5 1 75.69 119 GLU A N 1
ATOM 889 C CA . GLU A 1 119 ? -9.172 14.352 14.812 1 75.69 119 GLU A CA 1
ATOM 890 C C . GLU A 1 119 ? -10.359 13.461 14.453 1 75.69 119 GLU A C 1
ATOM 892 O O . GLU A 1 119 ? -10.32 12.742 13.461 1 75.69 119 GLU A O 1
ATOM 897 N N . VAL A 1 120 ? -11.344 13.508 15.344 1 75.25 120 VAL A N 1
ATOM 898 C CA . VAL A 1 120 ? -12.555 12.734 15.102 1 75.25 120 VAL A CA 1
ATOM 899 C C . VAL A 1 120 ? -13.359 13.367 13.969 1 75.25 120 VAL A C 1
ATOM 901 O O . VAL A 1 120 ? -13.664 14.562 14.008 1 75.25 120 VAL A O 1
ATOM 904 N N . ILE A 1 121 ? -13.414 12.68 12.945 1 71.06 121 ILE A N 1
ATOM 905 C CA . ILE A 1 121 ? -14.289 13.07 11.844 1 71.06 121 ILE A CA 1
ATOM 906 C C . ILE A 1 121 ? -15.508 12.164 11.805 1 71.06 121 ILE A C 1
ATOM 908 O O . ILE A 1 121 ? -15.383 10.945 11.633 1 71.06 121 ILE A O 1
ATOM 912 N N . HIS A 1 122 ? -16.625 12.734 12.023 1 69.81 122 HIS A N 1
ATOM 913 C CA . HIS A 1 122 ? -17.859 11.953 12.117 1 69.81 122 HIS A CA 1
ATOM 914 C C . HIS A 1 122 ? -18.281 11.422 10.742 1 69.81 122 HIS A C 1
ATOM 916 O O . HIS A 1 122 ? -17.953 12.023 9.719 1 69.81 122 HIS A O 1
ATOM 922 N N . PHE A 1 123 ? -18.828 10.211 10.852 1 67.38 123 PHE A N 1
ATOM 923 C CA . PHE A 1 123 ? -19.312 9.57 9.633 1 67.38 123 PHE A CA 1
ATOM 924 C C . PHE A 1 123 ? -20.328 10.453 8.922 1 67.38 123 PHE A C 1
ATOM 926 O O . PHE A 1 123 ? -21.25 10.992 9.555 1 67.38 123 PHE A O 1
ATOM 933 N N . SER A 1 124 ? -19.922 10.961 7.773 1 68.5 124 SER A N 1
ATOM 934 C CA . SER A 1 124 ? -20.844 11.719 6.934 1 68.5 124 SER A CA 1
ATOM 935 C C . SER A 1 124 ? -21.531 10.82 5.922 1 68.5 124 SER A C 1
ATOM 937 O O . SER A 1 124 ? -21.078 9.703 5.66 1 68.5 124 SER A O 1
ATOM 939 N N . ALA A 1 125 ? -22.734 11.133 5.605 1 69.75 125 ALA A N 1
ATOM 940 C CA . ALA A 1 125 ? -23.484 10.406 4.582 1 69.75 125 ALA A CA 1
ATOM 941 C C . ALA A 1 125 ? -22.625 10.156 3.346 1 69.75 125 ALA A C 1
ATOM 943 O O . ALA A 1 125 ? -22.734 9.102 2.719 1 69.75 125 ALA A O 1
ATOM 944 N N . THR A 1 126 ? -21.828 11.086 3.205 1 66.5 126 THR A N 1
ATOM 945 C CA . 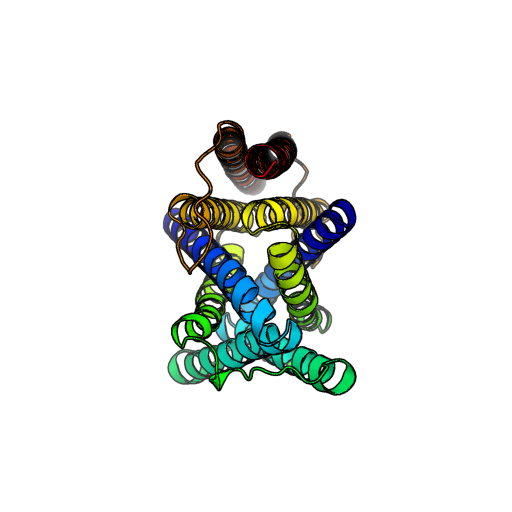THR A 1 126 ? -20.969 10.992 2.031 1 66.5 126 THR A CA 1
ATOM 946 C C . THR A 1 126 ? -19.922 9.898 2.215 1 66.5 126 THR A C 1
ATOM 948 O O . THR A 1 126 ? -19.625 9.148 1.284 1 66.5 126 THR A O 1
ATOM 951 N N . ARG A 1 127 ? -19.469 9.852 3.406 1 69.06 127 ARG A N 1
ATOM 952 C CA . ARG A 1 127 ? -18.5 8.797 3.711 1 69.06 127 ARG A CA 1
ATOM 953 C C . ARG A 1 127 ? -19.156 7.426 3.668 1 69.06 127 ARG A C 1
ATOM 955 O O . ARG A 1 127 ? -18.562 6.465 3.158 1 69.06 127 ARG A O 1
ATOM 962 N N . LEU A 1 128 ? -20.312 7.344 4.102 1 72.69 128 LEU A N 1
ATOM 963 C CA . LEU A 1 128 ? -21.062 6.102 4.043 1 72.69 128 LEU A CA 1
ATOM 964 C C . LEU A 1 128 ? -21.312 5.688 2.596 1 72.69 128 LEU A C 1
ATOM 966 O O . LEU A 1 128 ? -21.203 4.504 2.258 1 72.69 128 LEU A O 1
ATOM 970 N N . GLY A 1 129 ? -21.688 6.609 1.852 1 73.19 129 GLY A N 1
ATOM 971 C CA . GLY A 1 129 ? -21.875 6.348 0.435 1 73.19 129 GLY A CA 1
ATOM 972 C C . GLY A 1 129 ? -20.641 5.793 -0.241 1 73.19 129 GLY A C 1
ATOM 973 O O . GLY A 1 129 ? -20.719 4.871 -1.053 1 73.19 129 GLY A O 1
ATOM 974 N N . ALA A 1 130 ? -19.531 6.379 0.187 1 69.38 130 ALA A N 1
ATOM 975 C CA . ALA A 1 130 ? -18.266 5.914 -0.379 1 69.38 130 ALA A CA 1
ATOM 976 C C . ALA A 1 130 ? -17.984 4.461 -0.002 1 69.38 130 ALA A C 1
ATOM 978 O O . ALA A 1 130 ? -17.609 3.652 -0.852 1 69.38 130 ALA A O 1
ATOM 979 N N . VAL A 1 131 ? -18.281 4.105 1.219 1 71 131 VAL A N 1
ATOM 980 C CA . VAL A 1 131 ? -18.078 2.746 1.703 1 71 131 VAL A CA 1
ATOM 981 C C . VAL A 1 131 ? -18.984 1.779 0.951 1 71 131 VAL A C 1
ATOM 983 O O . VAL A 1 131 ? -18.562 0.685 0.57 1 71 131 VAL A O 1
ATOM 986 N N . ILE A 1 132 ? -20.141 2.164 0.721 1 74.56 132 ILE A N 1
ATOM 987 C CA . ILE A 1 132 ? -21.125 1.354 0.014 1 74.56 132 ILE A CA 1
ATOM 988 C C . ILE A 1 132 ? -20.672 1.12 -1.424 1 74.56 132 ILE A C 1
ATOM 990 O O . ILE A 1 132 ? -20.719 -0.007 -1.922 1 74.56 132 ILE A O 1
ATOM 994 N N . CYS A 1 133 ? -20.234 2.18 -2.045 1 71.81 133 CYS A N 1
ATOM 995 C CA . CYS A 1 133 ? -19.75 2.072 -3.416 1 71.81 133 CYS A CA 1
ATOM 996 C C . CYS A 1 133 ? -18.562 1.128 -3.5 1 71.81 133 CYS A C 1
ATOM 998 O O . CYS A 1 133 ? -18.453 0.329 -4.434 1 71.81 133 CYS A O 1
ATOM 1000 N N . LEU A 1 134 ? -17.719 1.223 -2.531 1 66.75 134 LEU A N 1
ATOM 1001 C CA . LEU A 1 134 ? -16.562 0.332 -2.494 1 66.75 134 LEU A CA 1
ATOM 1002 C C . LEU A 1 134 ? -17 -1.117 -2.309 1 66.75 134 LEU A C 1
ATOM 1004 O O . LEU A 1 134 ? -16.453 -2.021 -2.939 1 66.75 134 LEU A O 1
ATOM 1008 N N . GLY A 1 135 ? -17.984 -1.342 -1.442 1 68.69 135 GLY A N 1
ATOM 1009 C CA . GLY A 1 135 ? -18.531 -2.676 -1.272 1 68.69 135 GLY A CA 1
ATOM 1010 C C . GLY A 1 135 ? -19.125 -3.242 -2.549 1 68.69 135 GLY A C 1
ATOM 1011 O O . GLY A 1 135 ? -18.891 -4.402 -2.887 1 68.69 135 GLY A O 1
ATOM 1012 N N . ILE A 1 136 ? -19.812 -2.48 -3.232 1 73.56 136 ILE A N 1
ATOM 1013 C CA . ILE A 1 136 ? -20.422 -2.893 -4.492 1 73.56 136 ILE A CA 1
ATOM 1014 C C . ILE A 1 136 ? -19.328 -3.189 -5.52 1 73.56 136 ILE A C 1
ATOM 1016 O O . ILE A 1 136 ? -19.406 -4.1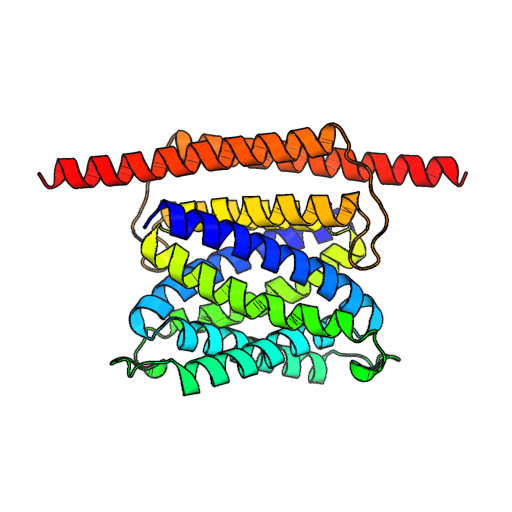8 -6.25 1 73.56 136 ILE A O 1
ATOM 1020 N N . ALA A 1 137 ? -18.359 -2.326 -5.562 1 67.88 137 ALA A N 1
ATOM 1021 C CA . ALA A 1 137 ? -17.234 -2.537 -6.469 1 67.88 137 ALA A CA 1
ATOM 1022 C C . ALA A 1 137 ? -16.531 -3.865 -6.18 1 67.88 137 ALA A C 1
ATOM 1024 O O . ALA A 1 137 ? -16.219 -4.621 -7.105 1 67.88 137 ALA A O 1
ATOM 1025 N N . LEU A 1 138 ? -16.312 -4.23 -4.887 1 64.5 138 LEU A N 1
ATOM 1026 C CA . LEU A 1 138 ? -15.695 -5.492 -4.492 1 64.5 138 LEU A CA 1
ATOM 1027 C C . LEU A 1 138 ? -16.516 -6.676 -4.973 1 64.5 138 LEU A C 1
ATOM 1029 O O . LEU A 1 138 ? -15.969 -7.684 -5.422 1 64.5 138 LEU A O 1
ATOM 1033 N N . PHE A 1 139 ? -17.797 -6.555 -4.855 1 70.25 139 PHE A N 1
ATOM 1034 C CA . PHE A 1 139 ? -18.719 -7.598 -5.305 1 70.25 139 PHE A CA 1
ATOM 1035 C C . PHE A 1 139 ? -18.594 -7.824 -6.805 1 70.25 139 PHE A C 1
ATOM 1037 O O . PHE A 1 139 ? -18.562 -8.969 -7.266 1 70.25 139 PHE A O 1
ATOM 1044 N N . PHE A 1 140 ? -18.484 -6.82 -7.559 1 71.06 140 PHE A N 1
ATOM 1045 C CA . PHE A 1 140 ? -18.375 -6.918 -9.008 1 71.06 140 PHE A CA 1
ATOM 1046 C C . PHE A 1 140 ? -17.047 -7.562 -9.406 1 71.06 140 PHE A C 1
ATOM 1048 O O . PHE A 1 140 ? -17.016 -8.406 -10.312 1 71.06 140 PHE A O 1
ATOM 1055 N N . ILE A 1 141 ? -16.016 -7.227 -8.797 1 67.19 141 ILE A N 1
ATOM 1056 C CA . ILE A 1 141 ? -14.711 -7.762 -9.133 1 67.19 141 ILE A CA 1
ATOM 1057 C C . ILE A 1 141 ? -14.648 -9.25 -8.781 1 67.19 141 ILE A C 1
ATOM 1059 O O . ILE A 1 141 ? -14.133 -10.055 -9.555 1 67.19 141 ILE A O 1
ATOM 1063 N N . TYR A 1 142 ? -15.117 -9.539 -7.586 1 65.19 142 TYR A N 1
ATOM 1064 C CA . TYR A 1 142 ? -15.141 -10.93 -7.152 1 65.19 142 TYR A CA 1
ATOM 1065 C C . TYR A 1 142 ? -15.961 -11.781 -8.117 1 65.19 142 TYR A C 1
ATOM 1067 O O . TYR A 1 142 ? -15.547 -12.891 -8.469 1 65.19 142 TYR A O 1
ATOM 1075 N N . SER A 1 143 ? -17.062 -11.289 -8.539 1 69.5 143 SER A N 1
ATOM 1076 C CA . SER A 1 143 ? -17.953 -12.016 -9.438 1 69.5 143 SER A CA 1
ATOM 1077 C C . SER A 1 143 ? -17.312 -12.219 -10.805 1 69.5 143 SER A C 1
ATOM 1079 O O . SER A 1 143 ? -17.5 -13.258 -11.438 1 69.5 143 SER A O 1
ATOM 1081 N N . SER A 1 144 ? -16.562 -11.156 -11.211 1 66.44 144 SER A N 1
ATOM 1082 C CA . SER A 1 144 ? -15.922 -11.227 -12.523 1 66.44 144 SER A CA 1
ATOM 1083 C C . SER A 1 144 ? -14.773 -12.234 -12.523 1 66.44 144 SER A C 1
ATOM 1085 O O . SER A 1 144 ? -14.555 -12.922 -13.523 1 66.44 144 SER A O 1
ATOM 1087 N N . SER A 1 145 ? -13.992 -12.281 -11.523 1 62.56 145 SER A N 1
ATOM 1088 C CA . SER A 1 145 ? -12.859 -13.203 -11.43 1 62.56 145 SER A CA 1
ATOM 1089 C C . SER A 1 145 ? -13.328 -14.648 -11.398 1 62.56 145 SER A C 1
ATOM 1091 O O . SER A 1 145 ? -12.641 -15.547 -11.898 1 62.56 145 SER A O 1
ATOM 1093 N N . LYS A 1 146 ? -14.406 -14.875 -10.805 1 60.16 146 LYS A N 1
ATOM 1094 C CA . LYS A 1 146 ? -14.984 -16.219 -10.789 1 60.16 146 LYS A CA 1
ATOM 1095 C C . LYS A 1 146 ? -15.445 -16.625 -12.188 1 60.16 146 LYS A C 1
ATOM 1097 O O . LYS A 1 146 ? -15.281 -17.781 -12.578 1 60.16 146 LYS A O 1
ATOM 1102 N N . THR A 1 147 ? -15.945 -15.625 -12.805 1 58.09 147 THR A N 1
ATOM 1103 C CA . THR A 1 147 ? -16.484 -15.93 -14.125 1 58.09 147 THR A CA 1
ATOM 1104 C C . THR A 1 147 ? -15.344 -16.266 -15.094 1 58.09 147 THR A C 1
ATOM 1106 O O . THR A 1 147 ? -15.469 -17.203 -15.891 1 58.09 147 THR A O 1
ATOM 1109 N N . SER A 1 148 ? -14.289 -15.586 -15.031 1 57.5 148 SER A N 1
ATOM 1110 C CA . SER A 1 148 ? -13.172 -15.836 -15.938 1 57.5 148 SER A CA 1
ATOM 1111 C C . SER A 1 148 ? -12.547 -17.203 -15.664 1 57.5 148 SER A C 1
ATOM 1113 O O . SER A 1 148 ? -12.148 -17.906 -16.594 1 57.5 148 SER A O 1
ATOM 1115 N N . ALA A 1 149 ? -12.398 -17.609 -14.391 1 54.81 149 ALA A N 1
ATOM 1116 C CA . ALA A 1 149 ? -11.859 -18.906 -14.008 1 54.81 149 ALA A CA 1
ATOM 1117 C C . ALA A 1 149 ? -12.773 -20.031 -14.484 1 54.81 149 ALA A C 1
ATOM 1119 O O . ALA A 1 149 ? -12.297 -21.078 -14.961 1 54.81 149 ALA A O 1
ATOM 1120 N N . ARG A 1 150 ? -14.016 -19.734 -14.383 1 53.38 150 ARG A N 1
ATOM 1121 C CA . ARG A 1 150 ? -14.984 -20.734 -14.82 1 53.38 150 ARG A CA 1
ATOM 1122 C C . ARG A 1 150 ? -14.93 -20.922 -16.328 1 53.38 150 ARG A C 1
ATOM 1124 O O . ARG A 1 150 ? -15.039 -22.062 -16.812 1 53.38 150 ARG A O 1
ATOM 1131 N N . LEU A 1 151 ? -14.773 -19.875 -17.047 1 52.81 151 LEU A N 1
ATOM 1132 C CA . LEU A 1 151 ? -14.727 -19.938 -18.5 1 52.81 151 LEU A CA 1
ATOM 1133 C C . LEU A 1 151 ? -13.461 -20.641 -18.984 1 52.81 151 LEU A C 1
ATOM 1135 O O . LEU A 1 151 ? -13.5 -21.406 -19.938 1 52.81 151 LEU A O 1
ATOM 1139 N N . ALA A 1 152 ? -12.328 -20.422 -18.344 1 53.94 152 ALA A N 1
ATOM 1140 C CA . ALA A 1 152 ? -11.062 -21.078 -18.656 1 53.94 152 ALA A CA 1
ATOM 1141 C C . ALA A 1 152 ? -11.148 -22.578 -18.406 1 53.94 152 ALA A C 1
ATOM 1143 O O . ALA A 1 152 ? -10.617 -23.375 -19.188 1 53.94 152 ALA A O 1
ATOM 1144 N N . GLU A 1 153 ? -11.695 -22.938 -17.312 1 53.25 153 GLU A N 1
ATOM 1145 C CA . GLU A 1 153 ? -11.883 -24.359 -17 1 53.25 153 GLU A CA 1
ATOM 1146 C C . GLU A 1 153 ? -12.773 -25.031 -18.031 1 53.25 153 GLU A C 1
ATOM 1148 O O . GLU A 1 153 ? -12.508 -26.156 -18.453 1 53.25 153 GLU A O 1
ATOM 1153 N N . LYS A 1 154 ? -13.766 -24.344 -18.5 1 60.75 154 LYS A N 1
ATOM 1154 C CA . LYS A 1 154 ? -14.703 -24.891 -19.469 1 60.75 154 LYS A CA 1
ATOM 1155 C C . LYS A 1 154 ? -14.039 -25.047 -20.844 1 60.75 154 LYS A C 1
ATOM 1157 O O . LYS A 1 154 ? -14.344 -25.984 -21.578 1 60.75 154 LYS A O 1
ATOM 1162 N N . SER A 1 155 ? -13.219 -24.094 -21.109 1 56.09 155 SER A N 1
ATOM 1163 C CA . SER A 1 155 ? -12.531 -24.188 -22.406 1 56.09 155 SER A CA 1
ATOM 1164 C C . SER A 1 155 ? -11.547 -25.359 -22.422 1 56.09 155 SER A C 1
ATOM 1166 O O . SER A 1 155 ? -11.188 -25.859 -23.484 1 56.09 155 SER A O 1
ATOM 1168 N N . LEU A 1 156 ? -10.938 -25.578 -21.297 1 59.94 156 LEU A N 1
ATOM 1169 C CA . LEU A 1 156 ? -9.984 -26.688 -21.219 1 59.94 156 LEU A CA 1
ATOM 1170 C C . LEU A 1 156 ? -10.711 -28.031 -21.156 1 59.94 156 LEU A C 1
ATOM 1172 O O . LEU A 1 156 ? -10.117 -29.078 -21.422 1 59.94 156 LEU A O 1
ATOM 1176 N N . GLY A 1 157 ? -11.867 -27.984 -20.688 1 50.22 157 GLY A N 1
ATOM 1177 C CA . GLY A 1 157 ? -12.633 -29.219 -20.766 1 50.22 157 GLY A CA 1
ATOM 1178 C C . GLY A 1 157 ? -13.344 -29.422 -22.094 1 50.22 157 GLY A C 1
ATOM 1179 O O . GLY A 1 157 ? -13.305 -30.5 -22.656 1 50.22 157 GLY A O 1
ATOM 1180 N N . MET B 1 1 ? -9.445 -22.094 1.106 1 78.19 1 MET B N 1
ATOM 1181 C CA . MET B 1 1 ? -8.18 -21.438 0.776 1 78.19 1 MET B CA 1
ATOM 1182 C C . MET B 1 1 ? -8.422 -20.031 0.24 1 78.19 1 MET B C 1
ATOM 1184 O O . MET B 1 1 ? -7.82 -19.062 0.722 1 78.19 1 MET B O 1
ATOM 1188 N N . THR B 1 2 ? -9.555 -19.906 -0.572 1 80 2 THR B N 1
ATOM 1189 C CA . THR B 1 2 ? -9.852 -18.609 -1.165 1 80 2 THR B CA 1
ATOM 1190 C C . THR B 1 2 ? -10.375 -17.641 -0.11 1 80 2 THR B C 1
ATOM 1192 O O . THR B 1 2 ? -9.914 -16.5 -0.023 1 80 2 THR B O 1
ATOM 1195 N N . ILE B 1 3 ? -11.242 -18.172 0.775 1 82.75 3 ILE B N 1
ATOM 1196 C CA . ILE B 1 3 ? -11.836 -17.312 1.798 1 82.75 3 ILE B CA 1
ATOM 1197 C C . ILE B 1 3 ? -10.766 -16.859 2.783 1 82.75 3 ILE B C 1
ATOM 1199 O O . ILE B 1 3 ? -10.742 -15.695 3.191 1 82.75 3 ILE B O 1
ATOM 1203 N N . LEU B 1 4 ? -9.922 -17.672 3.148 1 91.06 4 LEU B N 1
ATOM 1204 C CA . LEU B 1 4 ? -8.836 -17.344 4.07 1 91.06 4 LEU B CA 1
ATOM 1205 C C . LEU B 1 4 ? -7.93 -16.281 3.482 1 91.06 4 LEU B C 1
ATOM 1207 O O . LEU B 1 4 ? -7.539 -15.336 4.18 1 91.06 4 LEU B O 1
ATOM 1211 N N . MET B 1 5 ? -7.684 -16.422 2.209 1 90.88 5 MET B N 1
ATOM 1212 C CA . MET B 1 5 ? -6.816 -15.453 1.548 1 90.88 5 MET B CA 1
ATOM 1213 C C . MET B 1 5 ? -7.5 -14.086 1.465 1 90.88 5 MET B C 1
ATOM 1215 O O . MET B 1 5 ? -6.84 -13.055 1.586 1 90.88 5 MET B O 1
ATOM 1219 N N . ILE B 1 6 ? -8.789 -14.133 1.331 1 84.19 6 ILE B N 1
ATOM 1220 C CA . ILE B 1 6 ? -9.547 -12.883 1.272 1 84.19 6 ILE B CA 1
ATOM 1221 C C . ILE B 1 6 ? -9.531 -12.211 2.641 1 84.19 6 ILE B C 1
ATOM 1223 O O . ILE B 1 6 ? -9.289 -11 2.742 1 84.19 6 ILE B O 1
ATOM 1227 N N . ILE B 1 7 ? -9.734 -12.945 3.641 1 91.5 7 ILE B N 1
ATOM 1228 C CA . ILE B 1 7 ? -9.727 -12.406 4.996 1 91.5 7 ILE B CA 1
ATOM 1229 C C . ILE B 1 7 ? -8.344 -11.836 5.32 1 91.5 7 ILE B C 1
ATOM 1231 O O . ILE B 1 7 ? -8.234 -10.727 5.844 1 91.5 7 ILE B O 1
ATOM 1235 N N . LEU B 1 8 ? -7.34 -12.539 4.969 1 94.88 8 LEU B N 1
ATOM 1236 C CA . LEU B 1 8 ? -5.977 -12.078 5.207 1 94.88 8 LEU B CA 1
ATOM 1237 C C . LEU B 1 8 ? -5.695 -10.797 4.434 1 94.88 8 LEU B C 1
ATOM 1239 O O . LEU B 1 8 ? -5.059 -9.875 4.957 1 94.88 8 LEU B O 1
ATOM 1243 N N . ALA B 1 9 ? -6.184 -10.789 3.197 1 92.25 9 ALA B N 1
ATOM 1244 C CA . ALA B 1 9 ? -5.98 -9.594 2.379 1 92.25 9 ALA B CA 1
ATOM 1245 C C . ALA B 1 9 ? -6.688 -8.383 2.982 1 92.25 9 ALA B C 1
ATOM 1247 O O . ALA B 1 9 ? -6.16 -7.273 2.965 1 92.25 9 ALA B O 1
ATOM 1248 N N . VAL B 1 10 ? -7.879 -8.594 3.529 1 88.75 10 VAL B N 1
ATOM 1249 C CA . VAL B 1 10 ? -8.602 -7.531 4.215 1 88.75 10 VAL B CA 1
ATOM 1250 C C . VAL B 1 10 ? -7.797 -7.047 5.418 1 88.75 10 VAL B C 1
ATOM 1252 O O . VAL B 1 10 ? -7.645 -5.84 5.625 1 88.75 10 VAL B O 1
ATOM 1255 N N . ILE B 1 11 ? -7.27 -7.926 6.184 1 95.25 11 ILE B N 1
ATOM 1256 C CA . ILE B 1 11 ? -6.434 -7.594 7.332 1 95.25 11 ILE B CA 1
ATOM 1257 C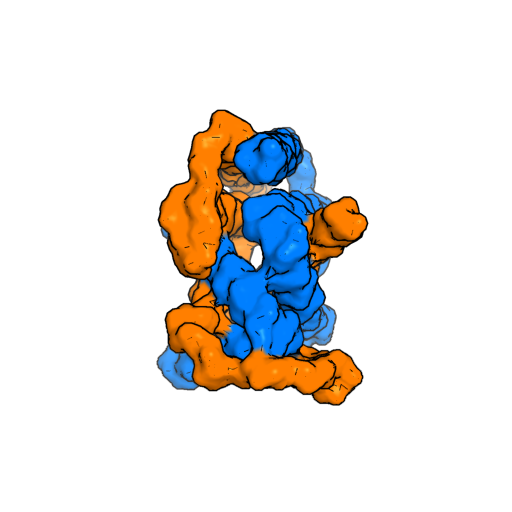 C . ILE B 1 11 ? -5.184 -6.852 6.867 1 95.25 11 ILE B C 1
ATOM 1259 O O . ILE B 1 11 ? -4.773 -5.867 7.488 1 95.25 11 ILE B O 1
ATOM 1263 N N . GLY B 1 12 ? -4.59 -7.312 5.742 1 95.94 12 GLY B N 1
ATOM 1264 C CA . GLY B 1 12 ? -3.457 -6.605 5.164 1 95.94 12 GLY B CA 1
ATOM 1265 C C . GLY B 1 12 ? -3.768 -5.164 4.812 1 95.94 12 GLY B C 1
ATOM 1266 O O . GLY B 1 12 ? -2.977 -4.266 5.102 1 95.94 12 GLY B O 1
ATOM 1267 N N . GLY B 1 13 ? -4.918 -4.988 4.242 1 93.06 13 GLY B N 1
ATOM 1268 C CA . GLY B 1 13 ? -5.359 -3.639 3.934 1 93.06 13 GLY B CA 1
ATOM 1269 C C . GLY B 1 13 ? -5.516 -2.764 5.164 1 93.06 13 GLY B C 1
ATOM 1270 O O . GLY B 1 13 ? -5.16 -1.583 5.141 1 93.06 13 GLY B O 1
ATOM 1271 N N . ALA B 1 14 ? -6.047 -3.342 6.207 1 92.88 14 ALA B N 1
ATOM 1272 C CA . ALA B 1 14 ? -6.18 -2.609 7.465 1 92.88 14 ALA B CA 1
ATOM 1273 C C . ALA B 1 14 ? -4.816 -2.178 7.996 1 92.88 14 ALA B C 1
ATOM 1275 O O . ALA B 1 14 ? -4.648 -1.041 8.438 1 92.88 14 ALA B O 1
ATOM 1276 N N . PHE B 1 15 ? -3.857 -3.059 7.934 1 95.69 15 PHE B N 1
ATOM 1277 C CA . PHE B 1 15 ? -2.504 -2.736 8.367 1 95.69 15 PHE B CA 1
ATOM 1278 C C . PHE B 1 15 ? -1.913 -1.621 7.512 1 95.69 15 PHE B C 1
ATOM 1280 O O . PHE B 1 15 ? -1.244 -0.723 8.031 1 95.69 15 PHE B O 1
ATOM 1287 N N . LEU B 1 16 ? -2.18 -1.707 6.207 1 95.06 16 LEU B N 1
ATOM 1288 C CA . LEU B 1 16 ? -1.682 -0.686 5.293 1 95.06 16 LEU B CA 1
ATOM 1289 C C . LEU B 1 16 ? -2.258 0.683 5.641 1 95.06 16 LEU B C 1
ATOM 1291 O O . LEU B 1 16 ? -1.534 1.682 5.645 1 95.06 16 LEU B O 1
ATOM 1295 N N . SER B 1 17 ? -3.486 0.698 5.953 1 92.56 17 SER B N 1
ATOM 1296 C CA . SER B 1 17 ? -4.164 1.938 6.312 1 92.56 17 SER B CA 1
ATOM 1297 C C . SER B 1 17 ? -3.631 2.5 7.625 1 92.56 17 SER B C 1
ATOM 1299 O O . SER B 1 17 ? -3.398 3.705 7.742 1 92.56 17 SER B O 1
ATOM 1301 N N . MET B 1 18 ? -3.463 1.665 8.617 1 93.44 18 MET B N 1
ATOM 1302 C CA . MET B 1 18 ? -2.887 2.086 9.891 1 93.44 18 MET B CA 1
ATOM 1303 C C . MET B 1 18 ? -1.49 2.668 9.695 1 93.44 18 MET B C 1
ATOM 1305 O O . MET B 1 18 ? -1.164 3.717 10.25 1 93.44 18 MET B O 1
ATOM 1309 N N . GLN B 1 19 ? -0.717 1.992 8.914 1 94.19 19 GLN B N 1
ATOM 1310 C CA . GLN B 1 19 ? 0.632 2.461 8.617 1 94.19 19 GLN B CA 1
ATOM 1311 C C . GLN B 1 19 ? 0.605 3.834 7.957 1 94.19 19 GLN B C 1
ATOM 1313 O O . GLN B 1 19 ? 1.408 4.707 8.289 1 94.19 19 GLN B O 1
ATOM 1318 N N . ALA B 1 20 ? -0.284 4.012 7 1 92.75 20 ALA B N 1
ATOM 1319 C CA . ALA B 1 20 ? -0.399 5.281 6.289 1 92.75 20 ALA B CA 1
ATOM 1320 C C . ALA B 1 20 ? -0.726 6.422 7.246 1 92.75 20 ALA B C 1
ATOM 1322 O O . ALA B 1 20 ? -0.121 7.496 7.176 1 92.75 20 ALA B O 1
ATOM 1323 N N . ALA B 1 21 ? -1.638 6.16 8.156 1 90.62 21 ALA B N 1
ATOM 1324 C CA . ALA B 1 21 ? -2.045 7.172 9.133 1 90.62 21 ALA B CA 1
ATOM 1325 C C . ALA B 1 21 ? -0.902 7.508 10.086 1 90.62 21 ALA B C 1
ATOM 1327 O O . ALA B 1 21 ? -0.645 8.68 10.367 1 90.62 21 ALA B O 1
ATOM 1328 N N . ILE B 1 22 ? -0.249 6.52 10.547 1 93.38 22 ILE B N 1
ATOM 1329 C CA . ILE B 1 22 ? 0.845 6.703 11.492 1 93.38 22 ILE B CA 1
ATOM 1330 C C . ILE B 1 22 ? 2.006 7.422 10.805 1 93.38 22 ILE B C 1
ATOM 1332 O O . ILE B 1 22 ? 2.586 8.352 11.375 1 93.38 22 ILE B O 1
ATOM 1336 N N . ASN B 1 23 ? 2.34 7.039 9.57 1 93.5 23 ASN B N 1
ATOM 1337 C CA . ASN B 1 23 ? 3.414 7.684 8.828 1 93.5 23 ASN B CA 1
ATOM 1338 C C . ASN B 1 23 ? 3.102 9.156 8.547 1 93.5 23 ASN B C 1
ATOM 1340 O O . ASN B 1 23 ? 4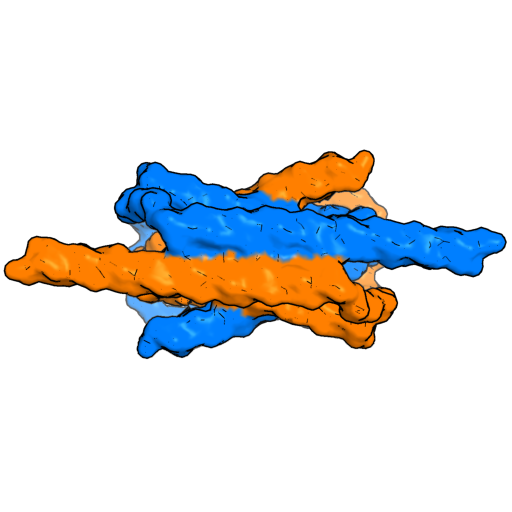.008 9.984 8.5 1 93.5 23 ASN B O 1
ATOM 1344 N N . GLY B 1 24 ? 1.851 9.359 8.312 1 90.62 24 GLY B N 1
ATOM 1345 C CA . GLY B 1 24 ? 1.463 10.75 8.141 1 90.62 24 GLY B CA 1
ATOM 1346 C C . GLY B 1 24 ? 1.794 11.609 9.344 1 90.62 24 GLY B C 1
ATOM 1347 O O . GLY B 1 24 ? 2.359 12.695 9.203 1 90.62 24 GLY B O 1
ATOM 1348 N N . LYS B 1 25 ? 1.5 11.125 10.469 1 89.31 25 LYS B N 1
ATOM 1349 C CA . LYS B 1 25 ? 1.79 11.836 11.711 1 89.31 25 LYS B CA 1
ATOM 1350 C C . LYS B 1 25 ? 3.293 11.914 11.961 1 89.31 25 LYS B C 1
ATOM 1352 O O . LYS B 1 25 ? 3.826 12.984 12.266 1 89.31 25 LYS B O 1
ATOM 1357 N N . LEU B 1 26 ? 3.926 10.836 11.836 1 90.44 26 LEU B N 1
ATOM 1358 C CA . LEU B 1 26 ? 5.371 10.781 12.039 1 90.44 26 LEU B CA 1
ATOM 1359 C C . LEU B 1 26 ? 6.09 11.727 11.078 1 90.44 26 LEU B C 1
ATOM 1361 O O . LEU B 1 26 ? 7.008 12.438 11.484 1 90.44 26 LEU B O 1
ATOM 1365 N N . GLY B 1 27 ? 5.656 11.68 9.836 1 91.5 27 GLY B N 1
ATOM 1366 C CA . GLY B 1 27 ? 6.266 12.516 8.812 1 91.5 27 GLY B CA 1
ATOM 1367 C C . GLY B 1 27 ? 6.129 14 9.102 1 91.5 27 GLY B C 1
ATOM 1368 O O . GLY B 1 27 ? 6.996 14.797 8.734 1 91.5 27 GLY B O 1
ATOM 1369 N N . SER B 1 28 ? 5.039 14.344 9.781 1 88.38 28 SER B N 1
ATOM 1370 C CA . SER B 1 28 ? 4.836 15.75 10.117 1 88.38 28 SER B CA 1
ATOM 1371 C C . SER B 1 28 ? 5.801 16.203 11.203 1 88.38 28 SER B C 1
ATOM 1373 O O . SER B 1 28 ? 6.102 17.391 11.312 1 88.38 28 SER B O 1
ATOM 1375 N N . HIS B 1 29 ? 6.367 15.266 11.938 1 86.69 29 HIS B N 1
ATOM 1376 C CA . HIS B 1 29 ? 7.238 15.609 13.055 1 86.69 29 HIS B CA 1
ATOM 1377 C C . HIS B 1 29 ? 8.711 15.469 12.664 1 86.69 29 HIS B C 1
ATOM 1379 O O . HIS B 1 29 ? 9.531 16.328 13.016 1 86.69 29 HIS B O 1
ATOM 1385 N N . VAL B 1 30 ? 9 14.477 11.891 1 89.38 30 VAL B N 1
ATOM 1386 C CA . VAL B 1 30 ? 10.414 14.18 11.703 1 89.38 30 VAL B CA 1
ATOM 1387 C C . VAL B 1 30 ? 10.789 14.352 10.234 1 89.38 30 VAL B C 1
ATOM 1389 O O . VAL B 1 30 ? 11.969 14.305 9.875 1 89.38 30 VAL B O 1
ATOM 1392 N N . GLY B 1 31 ? 9.82 14.477 9.43 1 90.31 31 GLY B N 1
ATOM 1393 C CA . GLY B 1 31 ? 10.078 14.562 7.996 1 90.31 31 GLY B CA 1
ATOM 1394 C C . GLY B 1 31 ? 9.578 13.344 7.234 1 90.31 31 GLY B C 1
ATOM 1395 O O . GLY B 1 31 ? 9.555 12.234 7.77 1 90.31 31 GLY B O 1
ATOM 1396 N N . VAL B 1 32 ? 9.289 13.625 5.984 1 91.25 32 VAL B N 1
ATOM 1397 C CA . VAL B 1 32 ? 8.672 12.609 5.133 1 91.25 32 VAL B CA 1
ATOM 1398 C C . VAL B 1 32 ? 9.688 11.516 4.816 1 91.25 32 VAL B C 1
ATOM 1400 O O . VAL B 1 32 ? 9.375 10.328 4.938 1 91.25 32 VAL B O 1
ATOM 1403 N N . PHE B 1 33 ? 10.898 11.867 4.516 1 93.56 33 PHE B N 1
ATOM 1404 C CA . PHE B 1 33 ? 11.898 10.898 4.102 1 93.56 33 PHE B CA 1
ATOM 1405 C C . PHE B 1 33 ? 12.367 10.062 5.289 1 93.56 33 PHE B C 1
ATOM 1407 O O . PHE B 1 33 ? 12.609 8.859 5.156 1 93.56 33 PHE B O 1
ATOM 1414 N N . ARG B 1 34 ? 12.461 10.664 6.383 1 92.94 34 ARG B N 1
ATOM 1415 C CA . ARG B 1 34 ? 12.867 9.922 7.574 1 92.94 34 ARG B CA 1
ATOM 1416 C C . ARG B 1 34 ? 11.797 8.914 7.988 1 92.94 34 ARG B C 1
ATOM 1418 O O . ARG B 1 34 ? 12.117 7.801 8.406 1 92.94 34 ARG B O 1
ATOM 1425 N N . SER B 1 35 ? 10.562 9.352 7.934 1 92.88 35 SER B N 1
ATOM 1426 C CA . SER B 1 35 ? 9.469 8.438 8.203 1 92.88 35 SER B CA 1
ATOM 1427 C C . SER B 1 35 ? 9.484 7.246 7.25 1 92.88 35 SER B C 1
ATOM 1429 O O . SER B 1 35 ? 9.367 6.098 7.68 1 92.88 35 SER B O 1
ATOM 1431 N N . ALA B 1 36 ? 9.672 7.539 6.023 1 94.44 36 ALA B N 1
ATOM 1432 C CA . ALA B 1 36 ? 9.75 6.484 5.016 1 94.44 36 ALA B CA 1
ATOM 1433 C C . ALA B 1 36 ? 10.93 5.555 5.277 1 94.44 36 ALA B C 1
ATOM 1435 O O . ALA B 1 36 ? 10.797 4.332 5.18 1 94.44 36 ALA B O 1
ATOM 1436 N N . PHE B 1 37 ? 12.086 6.16 5.609 1 95.5 37 PHE B N 1
ATOM 1437 C CA . PHE B 1 37 ? 13.289 5.383 5.879 1 95.5 37 PHE B CA 1
ATOM 1438 C C . PHE B 1 37 ? 13.062 4.426 7.043 1 95.5 37 PHE B C 1
ATOM 1440 O O . PHE B 1 37 ? 13.492 3.271 6.996 1 95.5 37 PHE B O 1
ATOM 1447 N N . LEU B 1 38 ? 12.461 4.914 8.062 1 94.38 38 LEU B N 1
ATOM 1448 C CA . LEU B 1 38 ? 12.156 4.055 9.195 1 94.38 38 LEU B CA 1
ATOM 1449 C C . LEU B 1 38 ? 11.281 2.881 8.773 1 94.38 38 LEU B C 1
ATOM 1451 O O . LEU B 1 38 ? 11.547 1.734 9.141 1 94.38 38 LEU B O 1
ATOM 1455 N N . THR B 1 39 ? 10.25 3.131 8.062 1 95.81 39 THR B N 1
ATOM 1456 C CA . THR B 1 39 ? 9.32 2.113 7.598 1 95.81 39 THR B CA 1
ATOM 1457 C C . THR B 1 39 ? 10.047 1.036 6.797 1 95.81 39 THR B C 1
ATOM 1459 O O . THR B 1 39 ? 9.906 -0.156 7.082 1 95.81 39 THR B O 1
ATOM 1462 N N . PHE B 1 40 ? 10.852 1.465 5.891 1 96.88 40 PHE B N 1
ATOM 1463 C CA . PHE B 1 40 ? 11.555 0.52 5.027 1 96.88 40 PHE B CA 1
ATOM 1464 C C . PHE B 1 40 ? 12.641 -0.214 5.801 1 96.88 40 PHE B C 1
ATOM 1466 O O . PHE B 1 40 ? 12.859 -1.41 5.594 1 96.88 40 PHE B O 1
ATOM 1473 N N . SER B 1 41 ? 13.32 0.47 6.68 1 96.94 41 SER B N 1
ATOM 1474 C CA . SER B 1 41 ? 14.398 -0.151 7.445 1 96.94 41 SER B CA 1
ATOM 1475 C C . SER B 1 41 ? 13.859 -1.201 8.406 1 96.94 41 SER B C 1
ATOM 1477 O O . SER B 1 41 ? 14.414 -2.297 8.516 1 96.94 41 SER B O 1
ATOM 1479 N N . VAL B 1 42 ? 12.844 -0.856 9.102 1 96.25 42 VAL B N 1
ATOM 1480 C CA . VAL B 1 42 ? 12.219 -1.804 10.016 1 96.25 42 VAL B CA 1
ATOM 1481 C C . VAL B 1 42 ? 11.656 -2.988 9.234 1 96.25 42 VAL B C 1
ATOM 1483 O O . VAL B 1 42 ? 11.812 -4.141 9.648 1 96.25 42 VAL B O 1
ATOM 1486 N N . GLY B 1 43 ? 11.008 -2.668 8.086 1 96.25 43 GLY B N 1
ATOM 1487 C CA . GLY B 1 43 ? 10.539 -3.742 7.227 1 96.25 43 GLY B CA 1
ATOM 1488 C C . GLY B 1 43 ? 11.648 -4.668 6.77 1 96.25 43 GLY B C 1
ATOM 1489 O O . GLY B 1 43 ? 11.484 -5.891 6.777 1 96.25 43 GLY B O 1
ATOM 1490 N N . ALA B 1 44 ? 12.734 -4.105 6.41 1 96.75 44 ALA B N 1
ATOM 1491 C CA . ALA B 1 44 ? 13.875 -4.898 5.965 1 96.75 44 ALA B CA 1
ATOM 1492 C C . ALA B 1 44 ? 14.406 -5.773 7.094 1 96.75 44 ALA B C 1
ATOM 1494 O O . ALA B 1 44 ? 14.703 -6.953 6.887 1 96.75 44 ALA B O 1
ATOM 1495 N N . LEU B 1 45 ? 14.508 -5.18 8.242 1 96.69 45 LEU B N 1
ATOM 1496 C CA . LEU B 1 45 ? 15 -5.93 9.391 1 96.69 45 LEU B CA 1
ATOM 1497 C C . LEU B 1 45 ? 14.07 -7.094 9.727 1 96.69 45 LEU B C 1
ATOM 1499 O O . LEU B 1 45 ? 14.523 -8.219 9.922 1 96.69 45 LEU B O 1
ATOM 1503 N N . LEU B 1 46 ? 12.797 -6.848 9.781 1 96.25 46 LEU B N 1
ATOM 1504 C CA . LEU B 1 46 ? 11.82 -7.875 10.133 1 96.25 46 LEU B CA 1
ATOM 1505 C C . LEU B 1 46 ? 11.789 -8.977 9.086 1 96.25 46 LEU B C 1
ATOM 1507 O O . LEU B 1 46 ? 11.734 -10.164 9.422 1 96.25 46 LEU B O 1
ATOM 1511 N N . THR B 1 47 ? 11.836 -8.578 7.859 1 95.62 47 THR B N 1
ATOM 1512 C CA . THR B 1 47 ? 11.789 -9.602 6.82 1 95.62 47 THR B CA 1
ATOM 1513 C C . THR B 1 47 ? 13.086 -10.398 6.777 1 95.62 47 THR B C 1
ATOM 1515 O O . THR B 1 47 ? 13.086 -11.586 6.461 1 95.62 47 THR B O 1
ATOM 1518 N N . ALA B 1 48 ? 14.227 -9.766 7.066 1 95.25 48 ALA B N 1
ATOM 1519 C CA . ALA B 1 48 ? 15.484 -10.5 7.203 1 95.25 48 ALA B CA 1
ATOM 1520 C C . ALA B 1 48 ? 15.383 -11.562 8.289 1 95.25 48 ALA B C 1
ATOM 1522 O O . ALA B 1 48 ? 15.844 -12.695 8.102 1 95.25 48 ALA B O 1
ATOM 1523 N N . LEU B 1 49 ? 14.773 -11.164 9.383 1 95.38 49 LEU B N 1
ATOM 1524 C CA . LEU B 1 49 ? 14.586 -12.109 10.477 1 95.38 49 LEU B CA 1
ATOM 1525 C C . LEU B 1 49 ? 13.656 -13.242 10.062 1 95.38 49 LEU B C 1
ATOM 1527 O O . LEU B 1 49 ? 13.898 -14.398 10.414 1 95.38 49 LEU B O 1
ATOM 1531 N N . LEU B 1 50 ? 12.609 -12.922 9.312 1 92.88 50 LEU B N 1
ATOM 1532 C CA . LEU B 1 50 ? 11.688 -13.945 8.852 1 92.88 50 LEU B CA 1
ATOM 1533 C C . LEU B 1 50 ? 12.375 -14.906 7.887 1 92.88 50 LEU B C 1
ATOM 1535 O O . LEU B 1 50 ? 12.109 -16.109 7.902 1 92.88 50 LEU B O 1
ATOM 1539 N N . ILE B 1 51 ? 13.258 -14.367 7.07 1 91.94 51 ILE B N 1
ATOM 1540 C CA . ILE B 1 51 ? 14.016 -15.219 6.164 1 91.94 51 ILE B CA 1
ATOM 1541 C C . ILE B 1 51 ? 14.914 -16.156 6.973 1 91.94 51 ILE B C 1
ATOM 1543 O O . ILE B 1 51 ? 14.984 -17.359 6.691 1 91.94 51 ILE B O 1
ATOM 1547 N N . PHE B 1 52 ? 15.578 -15.57 7.922 1 91.06 52 PHE B N 1
ATOM 1548 C CA . PHE B 1 52 ? 16.531 -16.312 8.75 1 91.06 52 PHE B CA 1
ATOM 1549 C C . PHE B 1 52 ? 15.82 -17.438 9.508 1 91.06 52 PHE B C 1
ATOM 1551 O O . PHE B 1 52 ? 16.328 -18.547 9.586 1 91.06 52 PHE B O 1
ATOM 1558 N N . PHE B 1 53 ? 14.617 -17.219 9.953 1 90.94 53 PHE B N 1
ATOM 1559 C CA . PHE B 1 53 ? 13.945 -18.188 10.82 1 90.94 53 PHE B CA 1
ATOM 1560 C C . PHE B 1 53 ? 13.031 -19.094 10.008 1 90.94 53 PHE B C 1
ATOM 1562 O O . PHE B 1 53 ? 12.797 -20.234 10.391 1 90.94 53 PHE B O 1
ATOM 1569 N N . PHE B 1 54 ? 12.461 -18.625 8.898 1 84.12 54 PHE B N 1
ATOM 1570 C CA . PHE B 1 54 ? 11.367 -19.359 8.281 1 84.12 54 PHE B CA 1
ATOM 1571 C C . PHE B 1 54 ? 11.695 -19.703 6.832 1 84.12 54 PHE B C 1
ATOM 1573 O O . PHE B 1 54 ? 11 -20.516 6.207 1 84.12 54 PHE B O 1
ATOM 1580 N N . GLU B 1 55 ? 12.562 -19.047 6.273 1 74.69 55 GLU B N 1
ATOM 1581 C CA . GLU B 1 55 ? 12.648 -19.203 4.824 1 74.69 55 GLU B CA 1
ATOM 1582 C C . GLU B 1 55 ? 13.398 -20.484 4.457 1 74.69 55 GLU B C 1
ATOM 1584 O O . GLU B 1 55 ? 14.477 -20.75 4.996 1 74.69 55 GLU B O 1
ATOM 1589 N N . GLU B 1 56 ? 12.664 -21.188 3.736 1 70.88 56 GLU B N 1
ATOM 1590 C CA . GLU B 1 56 ? 13.219 -22.406 3.158 1 70.88 56 GLU B CA 1
ATOM 1591 C C . GLU B 1 56 ? 14.078 -22.109 1.937 1 70.88 56 GLU B C 1
ATOM 1593 O O . GLU B 1 56 ? 13.969 -21.031 1.35 1 70.88 56 GLU B O 1
ATOM 1598 N N . LYS B 1 57 ? 15.031 -22.953 1.693 1 67.88 57 LYS B N 1
ATOM 1599 C CA . LYS B 1 57 ? 15.93 -22.797 0.554 1 67.88 57 LYS B CA 1
ATOM 1600 C C . LYS B 1 57 ? 15.148 -22.766 -0.759 1 67.88 57 LYS B C 1
ATOM 1602 O O . LYS B 1 57 ? 14.242 -23.578 -0.971 1 67.88 57 LYS B O 1
ATOM 1607 N N . HIS B 1 58 ? 15.039 -21.688 -1.371 1 68.44 58 HIS B N 1
ATOM 1608 C CA . HIS B 1 58 ? 14.469 -21.609 -2.711 1 68.44 58 HIS B CA 1
ATOM 1609 C C . HIS B 1 58 ? 15.531 -21.844 -3.777 1 68.44 58 HIS B C 1
ATOM 1611 O O . HIS B 1 58 ? 16.703 -21.547 -3.564 1 68.44 58 HIS B O 1
ATOM 1617 N N . ALA B 1 59 ? 15.094 -22.422 -4.777 1 65.25 59 ALA B N 1
ATOM 1618 C CA . ALA B 1 59 ? 15.977 -22.781 -5.883 1 65.25 59 ALA B CA 1
ATOM 1619 C C . ALA B 1 59 ? 16.516 -21.531 -6.57 1 65.25 59 ALA B C 1
ATOM 1621 O O . ALA B 1 59 ? 17.672 -21.5 -7.027 1 65.25 59 ALA B O 1
ATOM 1622 N N . LEU B 1 60 ? 15.617 -20.516 -6.629 1 72.31 60 LEU B N 1
ATOM 1623 C CA . LEU B 1 60 ? 16.047 -19.312 -7.332 1 72.31 60 LEU B CA 1
ATOM 1624 C C . LEU B 1 60 ? 16.453 -18.219 -6.344 1 72.31 60 LEU B C 1
ATOM 1626 O O . LEU B 1 60 ? 15.922 -18.156 -5.234 1 72.31 60 LEU B O 1
ATOM 1630 N N . THR B 1 61 ? 17.469 -17.641 -6.824 1 79.06 61 THR B N 1
ATOM 1631 C CA . THR B 1 61 ? 17.922 -16.469 -6.074 1 79.06 61 THR B CA 1
ATOM 1632 C C . THR B 1 61 ? 17.438 -15.18 -6.73 1 79.06 61 THR B C 1
ATOM 1634 O O . THR B 1 61 ? 16.906 -15.203 -7.844 1 79.06 61 THR B O 1
ATOM 1637 N N . LEU B 1 62 ? 17.438 -14.078 -5.988 1 82.56 62 LEU B N 1
ATOM 1638 C CA . LEU B 1 62 ? 17.016 -12.758 -6.465 1 82.56 62 LEU B CA 1
ATOM 1639 C C . LEU B 1 62 ? 17.766 -12.383 -7.738 1 82.56 62 LEU B C 1
ATOM 1641 O O . LEU B 1 62 ? 17.266 -11.602 -8.547 1 82.56 62 LEU B O 1
ATOM 1645 N N . LEU B 1 63 ? 18.906 -13.055 -7.945 1 82.88 63 LEU B N 1
ATOM 1646 C CA . LEU B 1 63 ? 19.719 -12.719 -9.109 1 82.88 63 LEU B CA 1
ATOM 1647 C C . LEU B 1 63 ? 19.312 -13.555 -10.312 1 82.88 63 LEU B C 1
ATOM 1649 O O . LEU B 1 63 ? 19.672 -13.234 -11.445 1 82.88 63 LEU B O 1
ATOM 1653 N N . ASP B 1 64 ? 18.484 -14.531 -10.141 1 86.5 64 ASP B N 1
ATOM 1654 C CA . ASP B 1 64 ? 18.094 -15.461 -11.195 1 86.5 64 ASP B CA 1
ATOM 1655 C C . ASP B 1 64 ? 16.766 -15.047 -11.836 1 86.5 64 ASP B C 1
ATOM 1657 O O . ASP B 1 64 ? 16.328 -15.648 -12.82 1 86.5 64 ASP B O 1
ATOM 1661 N N . VAL B 1 65 ? 16.203 -13.992 -11.336 1 85 65 VAL B N 1
ATOM 1662 C CA . VAL B 1 65 ? 14.898 -13.586 -11.867 1 85 65 VAL B CA 1
ATOM 1663 C C . VAL B 1 65 ? 15.078 -12.484 -12.906 1 85 65 VAL B C 1
ATOM 1665 O O . VAL B 1 65 ? 16.125 -11.828 -12.945 1 85 65 VAL B O 1
ATOM 1668 N N . PRO B 1 66 ? 14.141 -12.359 -13.914 1 87.25 66 PRO B N 1
ATOM 1669 C CA . PRO B 1 66 ? 14.219 -11.234 -14.852 1 87.25 66 PRO B CA 1
ATOM 1670 C C . PRO B 1 66 ? 14.438 -9.898 -14.148 1 87.25 66 PRO B C 1
ATOM 1672 O O . PRO B 1 66 ? 13.758 -9.594 -13.164 1 87.25 66 PRO B O 1
ATOM 1675 N N . LYS B 1 67 ? 15.375 -9.156 -14.609 1 87.19 67 LYS B N 1
ATOM 1676 C CA . LYS B 1 67 ? 15.836 -7.938 -13.961 1 87.19 67 LYS B CA 1
ATOM 1677 C C . LYS B 1 67 ? 14.695 -6.941 -13.789 1 87.19 67 LYS B C 1
ATOM 1679 O O . LYS B 1 67 ? 14.703 -6.137 -12.852 1 87.19 67 LYS B O 1
ATOM 1684 N N . TRP B 1 68 ? 13.742 -6.98 -14.688 1 87.94 68 TRP B N 1
ATOM 1685 C CA . TRP B 1 68 ? 12.648 -6.023 -14.586 1 87.94 68 TRP B CA 1
ATOM 1686 C C . TRP B 1 68 ? 11.844 -6.258 -13.312 1 87.94 68 TRP B C 1
ATOM 1688 O O . TRP B 1 68 ? 11.18 -5.348 -12.812 1 87.94 68 TRP B O 1
ATOM 1698 N N . GLN B 1 69 ? 11.867 -7.41 -12.727 1 89.19 69 GLN B N 1
ATOM 1699 C CA . GLN B 1 69 ? 11.133 -7.715 -11.5 1 89.19 69 GLN B CA 1
ATOM 1700 C C . GLN B 1 69 ? 11.781 -7.039 -10.297 1 89.19 69 GLN B C 1
ATOM 1702 O O . GLN B 1 69 ? 11.117 -6.793 -9.281 1 89.19 69 GLN B O 1
ATOM 1707 N N . LEU B 1 70 ? 13.031 -6.812 -10.43 1 88.75 70 LEU B N 1
ATOM 1708 C CA . LEU B 1 70 ? 13.734 -6.137 -9.344 1 88.75 70 LEU B CA 1
ATOM 1709 C C . LEU B 1 70 ? 13.352 -4.66 -9.289 1 88.75 70 LEU B C 1
ATOM 1711 O O . LEU B 1 70 ? 13.469 -4.023 -8.234 1 88.75 70 LEU B O 1
ATOM 1715 N N . LEU B 1 71 ? 12.797 -4.16 -10.391 1 88.44 71 LEU B N 1
ATOM 1716 C CA . LEU B 1 71 ? 12.414 -2.756 -10.477 1 88.44 71 LEU B CA 1
ATOM 1717 C C . LEU B 1 71 ? 11.141 -2.486 -9.672 1 88.44 71 LEU B C 1
ATOM 1719 O O . LEU B 1 71 ? 10.867 -1.342 -9.305 1 88.44 71 LEU B O 1
ATOM 1723 N N . GLY B 1 72 ? 10.367 -3.592 -9.352 1 89.88 72 GLY B N 1
ATOM 1724 C CA . GLY B 1 72 ? 9.164 -3.451 -8.547 1 89.88 72 GLY B CA 1
ATOM 1725 C C . GLY B 1 72 ? 9.43 -2.881 -7.168 1 89.88 72 GLY B C 1
ATOM 1726 O O . GLY B 1 72 ? 8.594 -2.16 -6.617 1 89.88 72 GLY B O 1
ATOM 1727 N N . ALA B 1 73 ? 10.578 -3.152 -6.68 1 89.94 73 ALA B N 1
ATOM 1728 C CA . ALA B 1 73 ? 10.961 -2.695 -5.348 1 89.94 73 ALA B CA 1
ATOM 1729 C C . ALA B 1 73 ? 11.102 -1.177 -5.305 1 89.94 73 ALA B C 1
ATOM 1731 O O . ALA B 1 73 ? 10.93 -0.561 -4.25 1 89.94 73 ALA B O 1
ATOM 1732 N N . PHE B 1 74 ? 11.32 -0.549 -6.473 1 93.31 74 PHE B N 1
ATOM 1733 C CA . PHE B 1 74 ? 11.508 0.896 -6.543 1 93.31 74 PHE B CA 1
ATOM 1734 C C . PHE B 1 74 ? 10.172 1.62 -6.445 1 93.31 74 PHE B C 1
ATOM 1736 O O . PHE B 1 74 ? 10.117 2.787 -6.055 1 93.31 74 PHE B O 1
ATOM 1743 N N . CYS B 1 75 ? 9.102 0.938 -6.758 1 94 75 CYS B N 1
ATOM 1744 C CA . CYS B 1 75 ? 7.777 1.548 -6.809 1 94 75 CYS B CA 1
ATOM 1745 C C . CYS B 1 75 ? 7.273 1.881 -5.41 1 94 75 CYS B C 1
ATOM 1747 O O . CYS B 1 75 ? 6.449 2.779 -5.238 1 94 75 CYS B O 1
ATOM 1749 N N . GLY B 1 76 ? 7.836 1.238 -4.426 1 93.94 76 GLY B N 1
ATOM 1750 C CA . GLY B 1 76 ? 7.402 1.461 -3.057 1 93.94 76 GLY B CA 1
ATOM 1751 C C . GLY B 1 76 ? 7.785 2.828 -2.523 1 93.94 76 GLY B C 1
ATOM 1752 O O . GLY B 1 76 ? 7.051 3.42 -1.729 1 93.94 76 GLY B O 1
ATOM 1753 N N . VAL B 1 77 ? 8.844 3.332 -2.951 1 95.56 77 VAL B N 1
ATOM 1754 C CA . VAL B 1 77 ? 9.383 4.566 -2.387 1 95.56 77 VAL B CA 1
ATOM 1755 C C . VAL B 1 77 ? 8.508 5.75 -2.807 1 95.56 77 VAL B C 1
ATOM 1757 O O . VAL B 1 77 ? 8.023 6.5 -1.96 1 95.56 77 VAL B O 1
ATOM 1760 N N . PRO B 1 78 ? 8.227 5.926 -4.145 1 96.25 78 PRO B N 1
ATOM 1761 C CA . PRO B 1 78 ? 7.336 7.035 -4.488 1 96.25 78 PRO B CA 1
ATOM 1762 C C . PRO B 1 78 ? 5.953 6.902 -3.852 1 96.25 78 PRO B C 1
ATOM 1764 O O . PRO B 1 78 ? 5.348 7.906 -3.465 1 96.25 78 PRO B O 1
ATOM 1767 N N . TYR B 1 79 ? 5.465 5.73 -3.664 1 96.38 79 TYR B N 1
ATOM 1768 C CA . TYR B 1 79 ? 4.172 5.539 -3.016 1 96.38 79 TYR B CA 1
ATOM 1769 C C . TYR B 1 79 ? 4.195 6.07 -1.588 1 96.38 79 TYR B C 1
ATOM 1771 O O . TYR B 1 79 ? 3.344 6.883 -1.21 1 96.38 79 TYR B O 1
ATOM 1779 N N . ILE B 1 80 ? 5.164 5.59 -0.796 1 95.56 80 ILE B N 1
ATOM 1780 C CA . ILE B 1 80 ? 5.18 5.949 0.617 1 95.56 80 ILE B CA 1
ATOM 1781 C C . ILE B 1 80 ? 5.371 7.461 0.762 1 95.56 80 ILE B C 1
ATOM 1783 O O . ILE B 1 80 ? 4.668 8.109 1.543 1 95.56 80 ILE B O 1
ATOM 1787 N N . VAL B 1 81 ? 6.273 8.031 -0.014 1 94.94 81 VAL B N 1
ATOM 1788 C CA . VAL B 1 81 ? 6.547 9.469 0.063 1 94.94 81 VAL B CA 1
ATOM 1789 C C . VAL B 1 81 ? 5.289 10.25 -0.297 1 94.94 81 VAL B C 1
ATOM 1791 O O . VAL B 1 81 ? 4.895 11.172 0.426 1 94.94 81 VAL B O 1
ATOM 1794 N N . ILE B 1 82 ? 4.617 9.883 -1.377 1 95.81 82 ILE B N 1
ATOM 1795 C CA . ILE B 1 82 ? 3.408 10.562 -1.834 1 95.81 82 ILE B CA 1
ATOM 1796 C C . ILE B 1 82 ? 2.303 10.406 -0.793 1 95.81 82 ILE B C 1
ATOM 1798 O O . ILE B 1 82 ? 1.594 11.367 -0.48 1 95.81 82 ILE B O 1
ATOM 1802 N N . MET B 1 83 ? 2.221 9.211 -0.242 1 94.75 83 MET B N 1
ATOM 1803 C CA . MET B 1 83 ? 1.146 8.945 0.71 1 94.75 83 MET B CA 1
ATOM 1804 C C . MET B 1 83 ? 1.327 9.773 1.977 1 94.75 83 MET B C 1
ATOM 1806 O O . MET B 1 83 ? 0.362 10.336 2.498 1 94.75 83 MET B O 1
ATOM 1810 N N . VAL B 1 84 ? 2.508 9.891 2.455 1 93.25 84 VAL B N 1
ATOM 1811 C CA . VAL B 1 84 ? 2.779 10.664 3.662 1 93.25 84 VAL B CA 1
ATOM 1812 C C . VAL B 1 84 ? 2.453 12.133 3.414 1 93.25 84 VAL B C 1
ATOM 1814 O O . VAL B 1 84 ? 1.774 12.773 4.227 1 93.25 84 VAL B O 1
ATOM 1817 N N . LEU B 1 85 ? 2.848 12.664 2.291 1 93.06 85 LEU B N 1
ATOM 1818 C CA . LEU B 1 85 ? 2.564 14.055 1.942 1 93.06 85 LEU B CA 1
ATOM 1819 C C . LEU B 1 85 ? 1.064 14.281 1.786 1 93.06 85 LEU B C 1
ATOM 1821 O O . LEU B 1 85 ? 0.528 15.273 2.273 1 93.06 85 LEU B O 1
ATOM 1825 N N . ALA B 1 86 ? 0.441 13.359 1.129 1 92.88 86 ALA B N 1
ATOM 1826 C CA . ALA B 1 86 ? -0.991 13.484 0.87 1 92.88 86 ALA B CA 1
ATOM 1827 C C . ALA B 1 86 ? -1.79 13.438 2.168 1 92.88 86 ALA B C 1
ATOM 1829 O O . ALA B 1 86 ? -2.703 14.242 2.375 1 92.88 86 ALA B O 1
ATOM 1830 N N . VAL B 1 87 ? -1.469 12.562 3.059 1 88.56 87 VAL B N 1
ATOM 1831 C CA . VAL B 1 87 ? -2.18 12.438 4.328 1 88.56 87 VAL B CA 1
ATOM 1832 C C . VAL B 1 87 ? -2.014 13.719 5.141 1 88.56 87 VAL B C 1
ATOM 1834 O O . VAL B 1 87 ? -2.969 14.195 5.762 1 88.56 87 VAL B O 1
ATOM 1837 N N . GLN B 1 88 ? -0.854 14.328 5.066 1 87.31 88 GLN B N 1
ATOM 1838 C CA . GLN B 1 88 ? -0.575 15.547 5.82 1 87.31 88 GLN B CA 1
ATOM 1839 C C . GLN B 1 88 ? -1.376 16.719 5.281 1 87.31 88 GLN B C 1
ATOM 1841 O O . GLN B 1 88 ? -1.744 17.625 6.031 1 87.31 88 GLN B O 1
ATOM 1846 N N . ARG B 1 89 ? -1.625 16.641 4.051 1 86.94 89 ARG B N 1
ATOM 1847 C CA . ARG B 1 89 ? -2.166 17.844 3.42 1 86.94 89 ARG B CA 1
ATOM 1848 C C . ARG B 1 89 ? -3.678 17.734 3.254 1 86.94 89 ARG B C 1
ATOM 1850 O O . ARG B 1 89 ? -4.395 18.734 3.418 1 86.94 89 ARG B O 1
ATOM 1857 N N . ILE B 1 90 ? -4.129 16.531 2.928 1 82.56 90 ILE B N 1
ATOM 1858 C CA . ILE B 1 90 ? -5.539 16.484 2.562 1 82.56 90 ILE B CA 1
ATOM 1859 C C . ILE B 1 90 ? -6.27 15.492 3.471 1 82.56 90 ILE B C 1
ATOM 1861 O O . ILE B 1 90 ? -7.477 15.289 3.334 1 82.56 90 ILE B O 1
ATOM 1865 N N . GLY B 1 91 ? -5.57 14.836 4.418 1 79.06 91 GLY B N 1
ATOM 1866 C CA . GLY B 1 91 ? -6.199 13.914 5.352 1 79.06 91 GLY B CA 1
ATOM 1867 C C . GLY B 1 91 ? -6.152 12.469 4.887 1 79.06 91 GLY B C 1
ATOM 1868 O O . GLY B 1 91 ? -6.016 12.203 3.691 1 79.06 91 GLY B O 1
ATOM 1869 N N . ALA B 1 92 ? -6.305 11.586 5.828 1 82.44 92 ALA B N 1
ATOM 1870 C CA . ALA B 1 92 ? -6.137 10.156 5.578 1 82.44 92 ALA B CA 1
ATOM 1871 C C . ALA B 1 92 ? -7.246 9.617 4.672 1 82.44 92 ALA B C 1
ATOM 1873 O O . ALA B 1 92 ? -6.984 8.852 3.748 1 82.44 92 ALA B O 1
ATOM 1874 N N . ALA B 1 93 ? -8.422 10.016 4.887 1 76.94 93 ALA B N 1
ATOM 1875 C CA . ALA B 1 93 ? -9.562 9.484 4.145 1 76.94 93 ALA B CA 1
ATOM 1876 C C . ALA B 1 93 ? -9.477 9.852 2.668 1 76.94 93 ALA B C 1
ATOM 1878 O O . ALA B 1 93 ? -9.602 8.992 1.796 1 76.94 93 ALA B O 1
ATOM 1879 N N . VAL B 1 94 ? -9.211 11.109 2.387 1 78.69 94 VAL B N 1
ATOM 1880 C CA . VAL B 1 94 ? -9.148 11.594 1.012 1 78.69 94 VAL B CA 1
ATOM 1881 C C . VAL B 1 94 ? -7.941 10.984 0.303 1 78.69 94 VAL B C 1
ATOM 1883 O O . VAL B 1 94 ? -8.047 10.531 -0.838 1 78.69 94 VAL B O 1
ATOM 1886 N N . ALA B 1 95 ? -6.844 10.992 1.025 1 86.88 95 ALA B N 1
ATOM 1887 C CA . ALA B 1 95 ? -5.637 10.398 0.457 1 86.88 95 ALA B CA 1
ATOM 1888 C C . ALA B 1 95 ? -5.852 8.922 0.129 1 86.88 95 ALA B C 1
ATOM 1890 O O . ALA B 1 95 ? -5.457 8.453 -0.94 1 86.88 95 ALA B O 1
ATOM 1891 N N . THR B 1 96 ? -6.492 8.219 1.02 1 86.5 96 THR B N 1
ATOM 1892 C CA . THR B 1 96 ? -6.727 6.793 0.851 1 86.5 96 THR B CA 1
ATOM 1893 C C . THR B 1 96 ? -7.617 6.531 -0.361 1 86.5 96 THR B C 1
ATOM 1895 O O . THR B 1 96 ? -7.316 5.664 -1.186 1 86.5 96 THR B O 1
ATOM 1898 N N . VAL B 1 97 ? -8.625 7.246 -0.521 1 81.25 97 VAL B N 1
ATOM 1899 C CA . VAL B 1 97 ? -9.547 7.051 -1.632 1 81.25 97 VAL B CA 1
ATOM 1900 C C . VAL B 1 97 ? -8.836 7.332 -2.953 1 81.25 97 VAL B C 1
ATOM 1902 O O . VAL B 1 97 ? -9.031 6.609 -3.936 1 81.25 97 VAL B O 1
ATOM 1905 N N . ALA B 1 98 ? -8.086 8.406 -3 1 85.38 98 ALA B N 1
ATOM 1906 C CA . ALA B 1 98 ? -7.336 8.742 -4.207 1 85.38 98 ALA B CA 1
ATOM 1907 C C . ALA B 1 98 ? -6.348 7.633 -4.559 1 85.38 98 ALA B C 1
ATOM 1909 O O . ALA B 1 98 ? -6.238 7.234 -5.723 1 85.38 98 ALA B O 1
ATOM 1910 N N . VAL B 1 99 ? -5.641 7.145 -3.596 1 90.62 99 VAL B N 1
ATOM 1911 C CA . VAL B 1 99 ? -4.688 6.059 -3.793 1 90.62 99 VAL B CA 1
ATOM 1912 C C . VAL B 1 99 ? -5.422 4.809 -4.285 1 90.62 99 VAL B 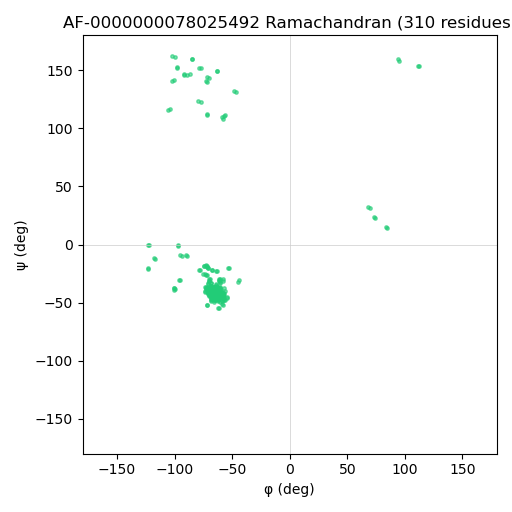C 1
ATOM 1914 O O . VAL B 1 99 ? -4.949 4.121 -5.191 1 90.62 99 VAL B O 1
ATOM 1917 N N . ILE B 1 100 ? -6.531 4.5 -3.693 1 85.62 100 ILE B N 1
ATOM 1918 C CA . ILE B 1 100 ? -7.332 3.342 -4.074 1 85.62 100 ILE B CA 1
ATOM 1919 C C . ILE B 1 100 ? -7.73 3.453 -5.547 1 85.62 100 ILE B C 1
ATOM 1921 O O . ILE B 1 100 ? -7.66 2.471 -6.289 1 85.62 100 ILE B O 1
ATOM 1925 N N . PHE B 1 101 ? -8.141 4.594 -5.965 1 82.25 101 PHE B N 1
ATOM 1926 C CA . PHE B 1 101 ? -8.5 4.812 -7.363 1 82.25 101 PHE B CA 1
ATOM 1927 C C . PHE B 1 101 ? -7.332 4.488 -8.281 1 82.25 101 PHE B C 1
ATOM 1929 O O . PHE B 1 101 ? -7.492 3.766 -9.266 1 82.25 101 PHE B O 1
ATOM 1936 N N . GLY B 1 102 ? -6.227 5.043 -8 1 87.69 102 GLY B N 1
ATOM 1937 C CA . GLY B 1 102 ? -5.039 4.754 -8.789 1 87.69 102 GLY B CA 1
ATOM 1938 C C . GLY B 1 102 ? -4.656 3.287 -8.789 1 87.69 102 GLY B C 1
ATOM 1939 O O . GLY B 1 102 ? -4.25 2.742 -9.812 1 87.69 102 GLY B O 1
ATOM 1940 N N . GLN B 1 103 ? -4.77 2.738 -7.609 1 89.38 103 GLN B N 1
ATOM 1941 C CA . GLN B 1 103 ? -4.441 1.327 -7.434 1 89.38 103 GLN B CA 1
ATOM 1942 C C . GLN B 1 103 ? -5.336 0.442 -8.297 1 89.38 103 GLN B C 1
ATOM 1944 O O . GLN B 1 103 ? -4.852 -0.453 -8.992 1 89.38 103 GLN B O 1
ATOM 1949 N N . LEU B 1 104 ? -6.613 0.648 -8.25 1 80.12 104 LEU B N 1
ATOM 1950 C CA . LEU B 1 104 ? -7.566 -0.146 -9.016 1 80.12 104 LEU B CA 1
ATOM 1951 C C . LEU B 1 104 ? -7.371 0.068 -10.516 1 80.12 104 LEU B C 1
ATOM 1953 O O . LEU B 1 104 ? -7.383 -0.892 -11.289 1 80.12 104 LEU B O 1
ATOM 1957 N N . ALA B 1 105 ? -7.281 1.307 -10.906 1 83.62 105 ALA B N 1
ATOM 1958 C CA . ALA B 1 105 ? -7.078 1.621 -12.32 1 83.62 105 ALA B CA 1
ATOM 1959 C C . ALA B 1 105 ? -5.852 0.895 -12.867 1 83.62 105 ALA B C 1
ATOM 1961 O O . ALA B 1 105 ? -5.922 0.269 -13.93 1 83.62 105 ALA B O 1
ATOM 1962 N N . MET B 1 106 ? -4.805 0.938 -12.141 1 88.25 106 MET B N 1
ATOM 1963 C CA . MET B 1 106 ? -3.57 0.311 -12.609 1 88.25 106 MET B CA 1
ATOM 1964 C C . MET B 1 106 ? -3.695 -1.209 -12.602 1 88.25 106 MET B C 1
ATOM 1966 O O . MET B 1 106 ? -3.199 -1.882 -13.508 1 88.25 106 MET B O 1
ATOM 1970 N N . SER B 1 107 ? -4.2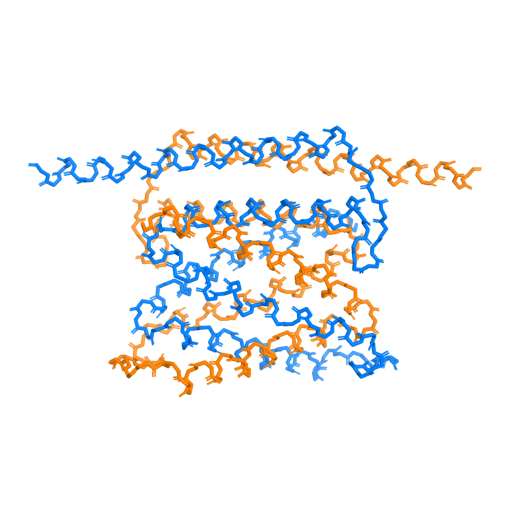97 -1.714 -11.594 1 84.56 107 SER B N 1
ATOM 1971 C CA . SER B 1 107 ? -4.5 -3.158 -11.547 1 84.56 107 SER B CA 1
ATOM 1972 C C . SER B 1 107 ? -5.297 -3.646 -12.75 1 84.56 107 SER B C 1
ATOM 1974 O O . SER B 1 107 ? -4.988 -4.695 -13.32 1 84.56 107 SER B O 1
ATOM 1976 N N . MET B 1 108 ? -6.289 -2.928 -13.141 1 79.31 108 MET B N 1
ATOM 1977 C CA . MET B 1 108 ? -7.113 -3.293 -14.289 1 79.31 108 MET B CA 1
ATOM 1978 C C . MET B 1 108 ? -6.32 -3.188 -15.586 1 79.31 108 MET B C 1
ATOM 1980 O O . MET B 1 108 ? -6.488 -4.008 -16.484 1 79.31 108 MET B O 1
ATOM 1984 N N . LEU B 1 109 ? -5.543 -2.17 -15.695 1 83.81 109 LEU B N 1
ATOM 1985 C CA . LEU B 1 109 ? -4.707 -2.014 -16.891 1 83.81 109 LEU B CA 1
ATOM 1986 C C . LEU B 1 109 ? -3.715 -3.164 -17 1 83.81 109 LEU B C 1
ATOM 1988 O O . LEU B 1 109 ? -3.512 -3.701 -18.094 1 83.81 109 LEU B O 1
ATOM 1992 N N . ILE B 1 110 ? -3.154 -3.561 -15.867 1 84.19 110 ILE B N 1
ATOM 1993 C CA . ILE B 1 110 ? -2.189 -4.656 -15.859 1 84.19 110 ILE B CA 1
ATOM 1994 C C . ILE B 1 110 ? -2.875 -5.949 -16.281 1 84.19 110 ILE B C 1
ATOM 1996 O O . ILE B 1 110 ? -2.355 -6.684 -17.141 1 84.19 110 ILE B O 1
ATOM 2000 N N . ASP B 1 111 ? -3.984 -6.148 -15.758 1 77.19 111 ASP B N 1
ATOM 2001 C CA . ASP B 1 111 ? -4.715 -7.375 -16.078 1 77.19 111 ASP B CA 1
ATOM 2002 C C . ASP B 1 111 ? -5.219 -7.355 -17.516 1 77.19 111 ASP B C 1
ATOM 2004 O O . ASP B 1 111 ? -5.18 -8.375 -18.203 1 77.19 111 ASP B O 1
ATOM 2008 N N . HIS B 1 112 ? -5.711 -6.211 -17.938 1 76 112 HIS B N 1
ATOM 2009 C CA . HIS B 1 112 ? -6.312 -6.086 -19.266 1 76 112 HIS B CA 1
ATOM 2010 C C . HIS B 1 112 ? -5.266 -6.254 -20.359 1 76 112 HIS B C 1
ATOM 2012 O O . HIS B 1 112 ? -5.504 -6.953 -21.344 1 76 112 HIS B O 1
ATOM 2018 N N . PHE B 1 113 ? -4.156 -5.668 -20.219 1 84.12 113 PHE B N 1
ATOM 2019 C CA . PHE B 1 113 ? -3.129 -5.68 -21.25 1 84.12 113 PHE B CA 1
ATOM 2020 C C . PHE B 1 113 ? -2.135 -6.812 -21.016 1 84.12 113 PHE B C 1
ATOM 2022 O O . PHE B 1 113 ? -1.271 -7.074 -21.844 1 84.12 113 PHE B O 1
ATOM 2029 N N . GLY B 1 114 ? -2.229 -7.434 -19.891 1 82.25 114 GLY B N 1
ATOM 2030 C CA . GLY B 1 114 ? -1.293 -8.5 -19.562 1 82.25 114 GLY B CA 1
ATOM 2031 C C . GLY B 1 114 ? 0.116 -7.992 -19.312 1 82.25 114 GLY B C 1
ATOM 2032 O O . GLY B 1 114 ? 1.09 -8.633 -19.719 1 82.25 114 GLY B O 1
ATOM 2033 N N . TRP B 1 115 ? 0.126 -6.762 -18.797 1 84.88 115 TRP B N 1
ATOM 2034 C CA . TRP B 1 115 ? 1.431 -6.195 -18.469 1 84.88 115 TRP B CA 1
ATOM 2035 C C . TRP B 1 115 ? 2.119 -7.008 -17.375 1 84.88 115 TRP B C 1
ATOM 2037 O O . TRP B 1 115 ? 1.462 -7.727 -16.609 1 84.88 115 TRP B O 1
ATOM 2047 N N . LEU B 1 116 ? 3.496 -7.098 -17.328 1 84 116 LEU B N 1
ATOM 2048 C CA . LEU B 1 116 ? 4.328 -7.676 -16.281 1 84 116 LEU B CA 1
ATOM 2049 C C . LEU B 1 116 ? 4.246 -9.203 -16.297 1 84 116 LEU B C 1
ATOM 2051 O O . LEU B 1 116 ? 4.367 -9.852 -15.258 1 84 116 LEU B O 1
ATOM 2055 N N . GLY B 1 117 ? 3.893 -9.727 -17.438 1 77.44 117 GLY B N 1
ATOM 2056 C CA . GLY B 1 117 ? 3.895 -11.172 -17.625 1 77.44 117 GLY B CA 1
ATOM 2057 C C . GLY B 1 117 ? 2.629 -11.844 -17.125 1 77.44 117 GLY B C 1
ATOM 2058 O O . GLY B 1 117 ? 2.607 -13.055 -16.906 1 77.44 117 GLY B O 1
ATOM 2059 N N . ASN B 1 118 ? 1.602 -11.023 -16.891 1 75 118 ASN B N 1
ATOM 2060 C CA . ASN B 1 118 ? 0.331 -11.562 -16.422 1 75 118 ASN B CA 1
ATOM 2061 C C . ASN B 1 118 ? -0.541 -12.031 -17.578 1 75 118 ASN B C 1
ATOM 2063 O O . ASN B 1 118 ? -0.3 -11.664 -18.734 1 75 118 ASN B O 1
ATOM 2067 N N . GLU B 1 119 ? -1.428 -12.836 -17.266 1 74.69 119 GLU B N 1
ATOM 2068 C CA . GLU B 1 119 ? -2.414 -13.234 -18.25 1 74.69 119 GLU B CA 1
ATOM 2069 C C . GLU B 1 119 ? -3.396 -12.109 -18.547 1 74.69 119 GLU B C 1
ATOM 2071 O O . GLU B 1 119 ? -3.768 -11.352 -17.641 1 74.69 119 GLU B O 1
ATOM 2076 N N . VAL B 1 120 ? -3.732 -11.992 -19.828 1 74.25 120 VAL B N 1
ATOM 2077 C CA . VAL B 1 120 ? -4.688 -10.969 -20.25 1 74.25 120 VAL B CA 1
ATOM 2078 C C . VAL B 1 120 ? -6.09 -11.352 -19.781 1 74.25 120 VAL B C 1
ATOM 2080 O O . VAL B 1 120 ? -6.559 -12.461 -20.062 1 74.25 120 VAL B O 1
ATOM 2083 N N . ILE B 1 121 ? -6.551 -10.617 -18.906 1 70.44 121 ILE B N 1
ATOM 2084 C CA . ILE B 1 121 ? -7.945 -10.75 -18.5 1 70.44 121 ILE B CA 1
ATOM 2085 C C . ILE B 1 121 ? -8.766 -9.609 -19.094 1 70.44 121 ILE B C 1
ATOM 2087 O O . ILE B 1 121 ? -8.5 -8.438 -18.812 1 70.44 121 ILE B O 1
ATOM 2091 N N . HIS B 1 122 ? -9.672 -9.953 -19.922 1 69.25 122 HIS B N 1
ATOM 2092 C CA . HIS B 1 122 ? -10.445 -8.945 -20.641 1 69.25 122 HIS B CA 1
ATOM 2093 C C . HIS B 1 122 ? -11.398 -8.211 -19.703 1 69.25 122 HIS B C 1
ATOM 2095 O O . HIS B 1 122 ? -11.828 -8.766 -18.688 1 69.25 122 HIS B O 1
ATOM 2101 N N . PHE B 1 123 ? -11.492 -6.914 -20.047 1 66.94 123 PHE B N 1
ATOM 2102 C CA . PHE B 1 123 ? -12.398 -6.07 -19.281 1 66.94 123 PHE B CA 1
ATOM 2103 C C . PHE B 1 123 ? -13.82 -6.633 -19.312 1 66.94 123 PHE B C 1
ATOM 2105 O O . PHE B 1 123 ? -14.32 -7.008 -20.375 1 66.94 123 PHE B O 1
ATOM 2112 N N . SER B 1 124 ? -14.242 -7.117 -18.156 1 68.69 124 SER B N 1
ATOM 2113 C CA . SER B 1 124 ? -15.625 -7.57 -18.031 1 68.69 124 SER B CA 1
ATOM 2114 C C . SER B 1 124 ? -16.531 -6.449 -17.531 1 68.69 124 SER B C 1
ATOM 2116 O O . SER B 1 124 ? -16.047 -5.453 -16.984 1 68.69 124 SER B O 1
ATOM 2118 N N . ALA B 1 125 ? -17.734 -6.449 -18 1 70.5 125 ALA B N 1
ATOM 2119 C CA . ALA B 1 125 ? -18.734 -5.492 -17.531 1 70.5 125 ALA B CA 1
ATOM 2120 C C . ALA B 1 125 ? -18.688 -5.355 -16.016 1 70.5 125 ALA B C 1
ATOM 2122 O O . ALA B 1 125 ? -18.875 -4.262 -15.477 1 70.5 125 ALA B O 1
ATOM 2123 N N . THR B 1 126 ? -18.328 -6.418 -15.531 1 67.88 126 THR B N 1
ATOM 2124 C CA . THR B 1 126 ? -18.281 -6.445 -14.07 1 67.88 126 THR B CA 1
ATOM 2125 C C . THR B 1 126 ? -17.094 -5.637 -13.555 1 67.88 126 THR B C 1
ATOM 2127 O O . THR B 1 126 ? -17.219 -4.906 -12.562 1 67.88 126 THR B O 1
ATOM 2130 N N . ARG B 1 127 ? -16.047 -5.754 -14.281 1 69.69 127 ARG B N 1
ATOM 2131 C CA . ARG B 1 127 ? -14.867 -4.984 -13.906 1 69.69 127 ARG B CA 1
ATOM 2132 C C . ARG B 1 127 ? -15.086 -3.492 -14.148 1 69.69 127 ARG B C 1
ATOM 2134 O O . ARG B 1 127 ? -14.672 -2.66 -13.336 1 69.69 127 ARG B O 1
ATOM 2141 N N . LEU B 1 128 ? -15.742 -3.18 -15.164 1 72.62 128 LEU B N 1
ATOM 2142 C CA . LEU B 1 128 ? -16.078 -1.792 -15.453 1 72.62 128 LEU B CA 1
ATOM 2143 C C . LEU B 1 128 ? -17 -1.218 -14.375 1 72.62 128 LEU B C 1
ATOM 2145 O O . LEU B 1 128 ? -16.828 -0.073 -13.953 1 72.62 128 LEU B O 1
ATOM 2149 N N . GLY B 1 129 ? -17.938 -1.987 -14.023 1 73.62 129 GLY B N 1
ATOM 2150 C CA . GLY B 1 129 ? -18.812 -1.577 -12.945 1 73.62 129 GLY B CA 1
ATOM 2151 C C . GLY B 1 129 ? -18.078 -1.28 -11.656 1 73.62 129 GLY B C 1
ATOM 2152 O O . GLY B 1 129 ? -18.391 -0.306 -10.969 1 73.62 129 GLY B O 1
ATOM 2153 N N . ALA B 1 130 ? -17.062 -2.105 -11.445 1 70.31 130 ALA B N 1
ATOM 2154 C CA . ALA B 1 130 ? -16.266 -1.911 -10.234 1 70.31 130 ALA B CA 1
ATOM 2155 C C . ALA B 1 130 ? -15.508 -0.591 -10.289 1 70.31 130 ALA B C 1
ATOM 2157 O O . ALA B 1 130 ? -15.484 0.163 -9.312 1 70.31 130 ALA B O 1
ATOM 2158 N N . VAL B 1 131 ? -14.953 -0.245 -11.445 1 71 131 VAL B N 1
ATOM 2159 C CA . VAL B 1 131 ? -14.195 0.988 -11.625 1 71 131 VAL B CA 1
ATOM 2160 C C . VAL B 1 131 ? -15.117 2.191 -11.453 1 71 131 VAL B C 1
ATOM 2162 O O . VAL B 1 131 ? -14.75 3.182 -10.82 1 71 131 VAL B O 1
ATOM 2165 N N . ILE B 1 132 ? -16.266 2.104 -11.969 1 74.25 132 ILE B N 1
ATOM 2166 C CA . ILE B 1 132 ? -17.25 3.176 -11.891 1 74.25 132 ILE B CA 1
ATOM 2167 C C . ILE B 1 132 ? -17.656 3.406 -10.438 1 74.25 132 ILE B C 1
ATOM 2169 O O . ILE B 1 132 ? -17.703 4.547 -9.969 1 74.25 132 ILE B O 1
ATOM 2173 N N . CYS B 1 133 ? -17.906 2.318 -9.766 1 72.56 133 CYS B N 1
ATOM 2174 C CA . CYS B 1 133 ? -18.266 2.408 -8.359 1 72.56 133 CYS B CA 1
ATOM 2175 C C . CYS B 1 133 ? -17.156 3.064 -7.543 1 72.56 133 CYS B C 1
ATOM 2177 O O . CYS B 1 133 ? -17.422 3.879 -6.66 1 72.56 133 CYS B O 1
ATOM 2179 N N . LEU B 1 134 ? -15.977 2.775 -7.887 1 66.88 134 LEU B N 1
ATOM 2180 C CA . LEU B 1 134 ? -14.836 3.367 -7.203 1 66.88 134 LEU B CA 1
ATOM 2181 C C . LEU B 1 134 ? -14.742 4.863 -7.488 1 66.88 134 LEU B C 1
ATOM 2183 O O . LEU B 1 134 ? -14.453 5.652 -6.586 1 66.88 134 LEU B O 1
ATOM 2187 N N . GLY B 1 135 ? -14.938 5.258 -8.742 1 70.25 135 GLY B N 1
ATOM 2188 C CA . GLY B 1 135 ? -14.977 6.668 -9.094 1 70.25 135 GLY B CA 1
ATOM 2189 C C . GLY B 1 135 ? -16.047 7.441 -8.344 1 70.25 135 GLY B C 1
ATOM 2190 O O . GLY B 1 135 ? -15.789 8.539 -7.844 1 70.25 135 GLY B O 1
ATOM 2191 N N . ILE B 1 136 ? -17.141 6.875 -8.219 1 74.56 136 ILE B N 1
ATOM 2192 C CA . ILE B 1 136 ? -18.25 7.496 -7.5 1 74.56 136 ILE B CA 1
ATOM 2193 C C . ILE B 1 136 ? -17.891 7.609 -6.016 1 74.56 136 ILE B C 1
ATOM 2195 O O . ILE B 1 136 ? -18.156 8.633 -5.387 1 74.56 136 ILE B O 1
ATOM 2199 N N . ALA B 1 137 ? -17.344 6.586 -5.492 1 69.5 137 ALA B N 1
ATOM 2200 C CA . ALA B 1 137 ? -16.922 6.598 -4.098 1 69.5 137 ALA B CA 1
ATOM 2201 C C . ALA B 1 137 ? -15.914 7.723 -3.836 1 69.5 137 ALA B C 1
ATOM 2203 O O . ALA B 1 137 ? -16.016 8.438 -2.836 1 69.5 137 ALA B O 1
ATOM 2204 N N . LEU B 1 138 ? -14.93 7.961 -4.734 1 67 138 LEU B N 1
ATOM 2205 C CA . LEU B 1 138 ? -13.953 9.031 -4.609 1 67 138 LEU B CA 1
ATOM 2206 C C . LEU B 1 138 ? -14.633 10.398 -4.605 1 67 138 LEU B C 1
ATOM 2208 O O . LEU B 1 138 ? -14.258 11.281 -3.834 1 67 138 LEU B O 1
ATOM 2212 N N . PHE B 1 139 ? -15.57 10.555 -5.445 1 72.44 139 PHE B N 1
ATOM 2213 C CA . PHE B 1 139 ? -16.328 11.797 -5.531 1 72.44 139 PHE B CA 1
ATOM 2214 C C . PHE B 1 139 ? -17.047 12.094 -4.219 1 72.44 139 PHE B C 1
ATOM 2216 O O . PHE B 1 139 ? -17.031 13.227 -3.736 1 72.44 139 PHE B O 1
ATOM 2223 N N . PHE B 1 140 ? -17.656 11.156 -3.623 1 72.31 140 PHE B N 1
ATOM 2224 C CA . PHE B 1 140 ? -18.375 11.32 -2.371 1 72.31 140 PHE B CA 1
ATOM 2225 C C . PHE B 1 140 ? -17.438 11.695 -1.237 1 72.31 140 PHE B C 1
ATOM 2227 O O . PHE B 1 140 ? -17.734 12.57 -0.425 1 72.31 140 PHE B O 1
ATOM 2234 N N . ILE B 1 141 ? -16.391 11.07 -1.174 1 67 141 ILE B N 1
ATOM 2235 C CA . ILE B 1 141 ? -15.445 11.32 -0.09 1 67 141 ILE B CA 1
ATOM 2236 C C . ILE B 1 141 ? -14.836 12.711 -0.238 1 67 141 ILE B C 1
ATOM 2238 O O . ILE B 1 141 ? -14.695 13.438 0.747 1 67 141 ILE B O 1
ATOM 2242 N N . TYR B 1 142 ? -14.422 13.023 -1.44 1 67.88 142 TYR B N 1
ATOM 2243 C CA . TYR B 1 142 ? -13.867 14.344 -1.709 1 67.88 142 TYR B CA 1
ATOM 2244 C C . TYR B 1 142 ? -14.867 15.438 -1.344 1 67.88 142 TYR B C 1
ATOM 2246 O O . TYR B 1 142 ? -14.5 16.453 -0.744 1 67.88 142 TYR B O 1
ATOM 2254 N N . SER B 1 143 ? -16.094 15.203 -1.69 1 71 143 SER B N 1
ATOM 2255 C CA . SER B 1 143 ? -17.141 16.188 -1.416 1 71 143 SER B CA 1
ATOM 2256 C C . SER B 1 143 ? -17.375 16.328 0.083 1 71 143 SER B C 1
ATOM 2258 O O . SER B 1 143 ? -17.656 17.422 0.565 1 71 143 SER B O 1
ATOM 2260 N N . SER B 1 144 ? -17.297 15.156 0.758 1 67.69 144 SER B N 1
ATOM 2261 C CA . SER B 1 144 ? -17.516 15.18 2.201 1 67.69 144 SER B CA 1
ATOM 2262 C C . SER B 1 144 ? -16.391 15.914 2.92 1 67.69 144 SER B C 1
ATOM 2264 O O . SER B 1 144 ? -16.625 16.609 3.914 1 67.69 144 SER B O 1
ATOM 2266 N N . SER B 1 145 ? -15.188 15.711 2.537 1 62.72 145 SER B N 1
ATOM 2267 C CA . SER B 1 145 ? -14.039 16.359 3.17 1 62.72 145 SER B CA 1
ATOM 2268 C C . SER B 1 145 ? -14.078 17.875 2.973 1 62.72 145 SER B C 1
ATOM 2270 O O . SER B 1 145 ? -13.602 18.625 3.824 1 62.72 145 SER B O 1
ATOM 2272 N N . LYS B 1 146 ? -14.555 18.281 1.896 1 61 146 LYS B N 1
ATOM 2273 C CA . LYS B 1 146 ? -14.711 19.703 1.651 1 61 146 LYS B CA 1
ATOM 2274 C C . LYS B 1 146 ? -15.789 20.297 2.557 1 61 146 LYS B C 1
ATOM 2276 O O . LYS B 1 146 ? -15.641 21.422 3.047 1 61 146 LYS B O 1
ATOM 2281 N N . THR B 1 147 ? -16.766 19.469 2.73 1 58.12 147 THR B N 1
ATOM 2282 C CA . THR B 1 147 ? -17.859 19.969 3.543 1 58.12 147 THR B CA 1
ATOM 2283 C C . THR B 1 147 ? -17.438 20.125 5 1 58.12 147 THR B C 1
ATOM 2285 O O . THR B 1 147 ? -17.781 21.109 5.652 1 58.12 147 THR B O 1
ATOM 2288 N N . SER B 1 148 ? -16.703 19.203 5.512 1 57.19 148 SER B N 1
ATOM 2289 C CA . SER B 1 148 ? -16.266 19.281 6.898 1 57.19 148 SER B CA 1
ATOM 2290 C C . SER B 1 148 ? -15.328 20.469 7.109 1 57.19 148 SER B C 1
ATOM 2292 O O . SER B 1 148 ? -15.375 21.125 8.148 1 57.19 148 SER B O 1
ATOM 2294 N N . ALA B 1 149 ? -14.406 20.766 6.168 1 55.06 149 ALA B N 1
ATOM 2295 C CA . ALA B 1 149 ? -13.492 21.906 6.23 1 55.06 149 ALA B CA 1
ATOM 2296 C C . ALA B 1 149 ? -14.266 23.219 6.176 1 55.06 149 ALA B C 1
ATOM 2298 O O . ALA B 1 149 ? -13.93 24.172 6.895 1 55.06 149 ALA B O 1
ATOM 2299 N N . ARG B 1 150 ? -15.266 23.172 5.383 1 53.44 150 ARG B N 1
ATOM 2300 C CA . ARG B 1 150 ? -16.078 24.375 5.266 1 53.44 150 ARG B CA 1
ATOM 2301 C C . ARG B 1 150 ? -16.828 24.641 6.562 1 53.44 150 ARG B C 1
ATOM 2303 O O . ARG B 1 150 ? -16.969 25.797 6.98 1 53.44 150 ARG B O 1
ATOM 2310 N N . LEU B 1 151 ? -17.328 23.625 7.168 1 52.38 151 LEU B N 1
ATOM 2311 C CA . LEU B 1 151 ? -18.094 23.766 8.406 1 52.38 151 LEU B CA 1
ATOM 2312 C C . LEU B 1 151 ? -17.188 24.234 9.539 1 52.38 151 LEU B C 1
ATOM 2314 O O . LEU B 1 151 ? -17.609 25.062 10.359 1 52.38 151 LEU B O 1
ATOM 2318 N N . ALA B 1 152 ? -15.961 23.75 9.648 1 53.72 152 ALA B N 1
ATOM 2319 C CA . ALA B 1 152 ? -14.992 24.156 10.656 1 53.72 152 ALA B CA 1
ATOM 2320 C C . ALA B 1 152 ? -14.617 25.625 10.484 1 53.72 152 ALA B C 1
ATOM 2322 O O . ALA B 1 152 ? -14.461 26.359 11.469 1 53.72 152 ALA B O 1
ATOM 2323 N N . GLU B 1 153 ? -14.398 26.016 9.266 1 53.31 153 GLU B N 1
ATOM 2324 C CA . GLU B 1 153 ? -14.086 27.422 8.992 1 53.31 153 GLU B CA 1
ATOM 2325 C C . GLU B 1 153 ? -15.242 28.328 9.398 1 53.31 153 GLU B C 1
ATOM 2327 O O . GLU B 1 153 ? -15.023 29.406 9.953 1 53.31 153 GLU B O 1
ATOM 2332 N N . LYS B 1 154 ? -16.438 27.875 9.188 1 60.75 154 LYS B N 1
ATOM 2333 C CA . LYS B 1 154 ? -17.625 28.656 9.516 1 60.75 154 LYS B CA 1
ATOM 2334 C C . LYS B 1 154 ? -17.812 28.766 11.031 1 60.75 154 LYS B C 1
ATOM 2336 O O . LYS B 1 154 ? -18.297 29.797 11.523 1 60.75 154 LYS B O 1
ATOM 2341 N N . SER B 1 155 ? -17.5 27.703 11.672 1 55.59 155 SER B N 1
ATOM 2342 C CA . SER B 1 155 ? -17.641 27.75 13.125 1 55.59 155 SER B CA 1
ATOM 2343 C C . SER B 1 155 ? -16.625 28.688 13.75 1 55.59 155 SER B C 1
ATOM 2345 O O . SER B 1 155 ? -16.828 29.203 14.852 1 55.59 155 SER B O 1
ATOM 2347 N N . LEU B 1 156 ? -15.469 28.703 13.164 1 59.41 156 LEU B N 1
ATOM 2348 C CA . LEU B 1 156 ? -14.438 29.609 13.68 1 59.41 156 LEU B CA 1
ATOM 2349 C C . LEU B 1 156 ? -14.734 31.047 13.312 1 59.41 156 LEU B C 1
ATOM 2351 O O . LEU B 1 156 ? -14.188 31.984 13.906 1 59.41 156 LEU B O 1
ATOM 2355 N N . GLY B 1 157 ? -15.422 31.203 12.297 1 49.56 157 GLY B N 1
ATOM 2356 C CA . GLY B 1 157 ? -15.836 32.562 12.008 1 49.56 157 GLY B CA 1
ATOM 2357 C C . GLY B 1 157 ? -17.109 32.969 12.727 1 49.56 157 GLY B C 1
ATOM 2358 O O . GLY B 1 157 ? -17.172 34.094 13.281 1 49.56 157 GLY B O 1
#

Nearest PDB structures (foldseek):
  6ukj-assembly1_A  TM=6.894E-01  e=2.299E+00  Plasmodium falciparum 7G8

Organism: NCBI:txid82991

Foldseek 3Di:
DVVVVVVVVVVVVVVVLVLLLVLLVVCVPPHQVVSLVVVVVVVVVVVVVCCVVPNDDDPDDPVRDPPVVVCVVVVVSVVSSVSSVCCNPQNSQLSVLVVVLVVLVVVLVCQCVVPPVRHHDHDDPVSVVVNVVSVVVSVVSVVVSVVVVVVVVVVVD/DVVVVVVVVVVVVVVVLVLLLVLLVVCVPPHQVVSLVVVVVVVVVVVVVCCVPPNDDDPDDPVRDPPVVVCVVVVVSVVSSVSSVCCNPQNSQLSVLVVVLVVLVVVLVCQCVVPPVRHHDHDDPVSVVVSVVSVVVSVVSSVVSVVVVVVVVVVVD

Radius of gyration: 19.19 Å; Cα contacts (8 Å, |Δi|>4): 515; chains: 2; bounding box: 45×62×43 Å

Sequence (314 aa):
MTILMIILAVIGGAFLSMQAAINGKLGSHVGVFRSAFLTFSVGALLTALLIFFFEEKHALTLLDVPKWQLLGAFCGVPYIVIMVLAVQRIGAAVATVAVIFGQLAMSMLIDHFGWLGNEVIHFSATRLGAVICLGIALFFIYSSSKTSARLAEKSLGMTILMIILAVIGGAFLSMQAAINGKLGSHVGVFRSAFLTFSVGALLTALLIFFFEEKHALTLLDVPKWQLLGAFCGVPYIVIMVLAVQRIGAAVATVAVIFGQLAMSMLIDHFGWLGNEVIHFSATRLGAVICLGIALFFIYSSSKTSARLAEKSLG

pLDDT: mean 82.57, std 12.08, range [49.56, 96.94]

Secondary structure (DSSP, 8-state):
-HHHHHHHHHHHHHHHHHHHHHHHHHHHHH-HHHHHHHHHHHHHHHHHHHHHHH----S--GGGS-HHHHGGGGGHHHHHHHHHHHHHHH-HHHHHHHHHHHHHHHHHHHHHHTGGG-------HHHHHHHHHHHHHHHHHHHHHHHHHHHHHHHH-/-HHHHHHHHHHHHHHHHHHHHHHHHHHHHH-HHHHHHHHHHHHHHHHHHHHHHH----S--GGGS-HHHHGGGGGHHHHHHHHHHHHHHH-HHHHHHHHHHHHHHHHHHHHHHTGGG-------HHHHHHHHHHHHHHHHHHHHHHHHHHHHHHHH-